Protein AF-I5C454-F1 (afdb_monomer)

InterPro domains:
  IPR005502 ADP-ribosylation/Crystallin J1 [PF03747] (116-207)
  IPR036705 ADP-ribosylation/Crystallin J1 superfamily [G3DSA:1.10.4080.10] (111-234)
  IPR036705 ADP-ribosylation/Crystallin J1 superfamily [SSF101478] (112-206)
  IPR050792 ADP-ribosylglycohydrolase-like [PTHR16222] (110-203)

Mean predicted aligned error: 11.95 Å

Radius of gyration: 31.33 Å; Cα contacts (8 Å, |Δi|>4): 230; chains: 1; bounding box: 74×38×82 Å

pLDDT: mean 87.26, std 12.08, range [45.91, 98.5]

Structure (mmCIF, N/CA/C/O backbone):
data_AF-I5C454-F1
#
_entry.id   AF-I5C454-F1
#
loop_
_atom_site.group_PDB
_atom_site.id
_atom_site.type_symbol
_atom_site.label_atom_id
_atom_site.label_alt_id
_atom_site.label_comp_id
_atom_site.label_asym_id
_atom_site.label_entity_id
_atom_site.label_seq_id
_atom_site.pdbx_PDB_ins_code
_atom_site.Cartn_x
_atom_site.Cartn_y
_atom_site.Cartn_z
_atom_site.occupancy
_atom_site.B_iso_or_equiv
_atom_site.auth_seq_id
_atom_site.auth_comp_id
_atom_site.auth_asym_id
_atom_site.auth_atom_id
_atom_site.pdbx_PDB_model_num
ATOM 1 N N . MET A 1 1 ? -14.680 -6.254 16.132 1.00 94.00 1 MET A N 1
ATOM 2 C CA . MET A 1 1 ? -14.122 -5.407 15.056 1.00 94.00 1 MET A CA 1
ATOM 3 C C . MET A 1 1 ? -13.682 -4.052 15.596 1.00 94.00 1 MET A C 1
ATOM 5 O O . MET A 1 1 ? -14.214 -3.613 16.613 1.00 94.00 1 MET A O 1
ATOM 9 N N . TRP A 1 2 ? -12.715 -3.412 14.935 1.00 95.06 2 TRP A N 1
ATOM 10 C CA . TRP A 1 2 ? -12.370 -2.002 15.146 1.00 95.06 2 TRP A CA 1
ATOM 11 C C . TRP A 1 2 ? -12.856 -1.171 13.966 1.00 95.06 2 TRP A C 1
ATOM 13 O O . TRP A 1 2 ? -12.718 -1.609 12.827 1.00 95.06 2 TRP A O 1
ATOM 23 N N . ILE A 1 3 ? -13.409 0.007 14.245 1.00 94.62 3 ILE A N 1
ATOM 24 C CA . ILE A 1 3 ? -13.884 0.949 13.230 1.00 94.62 3 ILE A CA 1
ATOM 25 C C . ILE A 1 3 ? -13.249 2.303 13.509 1.00 94.62 3 ILE A C 1
ATOM 27 O O . ILE A 1 3 ? -13.452 2.869 14.579 1.00 94.62 3 ILE A O 1
ATOM 31 N N . ALA A 1 4 ? -12.487 2.809 12.543 1.00 93.69 4 ALA A N 1
ATOM 32 C CA . ALA A 1 4 ? -12.054 4.198 12.498 1.00 93.69 4 ALA A CA 1
ATOM 33 C C . ALA A 1 4 ? -12.965 4.942 11.516 1.00 93.69 4 ALA A C 1
ATOM 35 O O . ALA A 1 4 ? -13.094 4.526 10.365 1.00 93.69 4 ALA A O 1
ATOM 36 N N . SER A 1 5 ? -13.611 6.012 11.972 1.00 92.75 5 SER A N 1
ATOM 37 C CA . SER A 1 5 ? -14.590 6.776 11.193 1.00 92.75 5 SER A CA 1
ATOM 38 C C . SER A 1 5 ? -14.430 8.279 11.420 1.00 92.75 5 SER A C 1
ATOM 40 O O . SER A 1 5 ? -13.680 8.708 12.302 1.00 92.75 5 SER A O 1
ATOM 42 N N . LYS A 1 6 ? -15.187 9.079 10.657 1.00 92.44 6 LYS A N 1
ATOM 43 C CA . LYS A 1 6 ? -15.285 10.531 10.863 1.00 92.44 6 LYS A CA 1
ATOM 44 C C . LYS A 1 6 ? -15.984 10.922 12.171 1.00 92.44 6 LYS A C 1
ATOM 46 O O . LYS A 1 6 ? -15.920 12.081 12.551 1.00 92.44 6 LYS A O 1
ATOM 51 N N . ASN A 1 7 ? -16.626 9.969 12.848 1.00 93.31 7 ASN A N 1
ATOM 52 C CA . ASN A 1 7 ? -17.326 10.172 14.115 1.00 93.31 7 ASN A CA 1
ATOM 53 C C . ASN A 1 7 ? -16.538 9.634 15.323 1.00 93.31 7 ASN A C 1
ATOM 55 O O . ASN A 1 7 ? -16.887 9.918 16.461 1.00 93.31 7 ASN A O 1
ATOM 59 N N . GLY A 1 8 ? -15.461 8.871 15.115 1.00 94.19 8 GLY A N 1
ATOM 60 C CA . GLY A 1 8 ? -14.671 8.322 16.219 1.00 94.19 8 GLY A CA 1
ATOM 61 C C . GLY A 1 8 ? -14.006 6.988 15.921 1.00 94.19 8 GLY A C 1
ATOM 62 O O . GLY A 1 8 ? -14.122 6.442 14.815 1.00 94.19 8 GLY A O 1
ATOM 63 N N . PHE A 1 9 ? -13.308 6.468 16.936 1.00 95.94 9 PHE A N 1
ATOM 64 C CA . PHE A 1 9 ? -12.705 5.140 16.922 1.00 95.94 9 PHE A CA 1
ATOM 65 C C . PHE A 1 9 ? -13.418 4.199 17.899 1.00 95.94 9 PHE A C 1
ATOM 67 O O . PHE A 1 9 ? -13.432 4.417 19.113 1.00 95.94 9 PHE A O 1
ATOM 74 N N . PHE A 1 10 ? -13.942 3.094 17.373 1.00 96.50 10 PHE A N 1
ATOM 75 C CA . PHE A 1 10 ? -14.791 2.168 18.115 1.00 96.50 10 PHE A CA 1
ATOM 76 C C . PHE A 1 10 ? -14.227 0.754 18.128 1.00 96.50 10 PHE A C 1
ATOM 78 O O . PHE A 1 10 ? -13.709 0.255 17.129 1.00 96.50 10 PHE A O 1
ATOM 85 N N . SER A 1 11 ? -14.413 0.059 19.249 1.00 97.88 11 SER A N 1
ATOM 86 C CA . SER A 1 11 ? -14.311 -1.394 19.325 1.00 97.88 11 SER A CA 1
ATOM 87 C C . SER A 1 11 ? -15.675 -2.004 19.572 1.00 97.88 11 SER A C 1
ATOM 89 O O . SER A 1 11 ? -16.311 -1.721 20.580 1.00 97.88 11 SER A O 1
ATOM 91 N N . ILE A 1 12 ? -16.090 -2.880 18.667 1.00 97.94 12 ILE A N 1
ATOM 92 C CA . ILE A 1 12 ? -17.396 -3.530 18.692 1.00 97.94 12 ILE A CA 1
ATOM 93 C C . ILE A 1 12 ? -17.179 -5.025 18.867 1.00 97.94 12 ILE A C 1
ATOM 95 O O . ILE A 1 12 ? -16.442 -5.647 18.092 1.00 97.94 12 ILE A O 1
ATOM 99 N N . VAL A 1 13 ? -17.809 -5.601 19.881 1.00 97.50 13 VAL A N 1
ATOM 100 C CA . VAL A 1 13 ? -17.761 -7.038 20.178 1.00 97.50 13 VAL A CA 1
ATOM 101 C C . VAL A 1 13 ? -19.155 -7.533 20.531 1.00 97.50 13 VAL A C 1
ATOM 103 O O . VAL A 1 13 ? -19.959 -6.760 21.040 1.00 97.50 13 VAL A O 1
ATOM 106 N N . GLN A 1 14 ? -19.450 -8.805 20.267 1.00 97.94 14 GLN A N 1
ATOM 107 C CA . GLN A 1 14 ? -20.707 -9.407 20.715 1.00 97.94 14 GLN A CA 1
ATOM 108 C C . GLN A 1 14 ? -20.779 -9.381 22.246 1.00 97.94 14 GLN A C 1
ATOM 110 O O . GLN A 1 14 ? -19.755 -9.547 22.922 1.00 97.94 14 GLN A O 1
ATOM 115 N N . HIS A 1 15 ? -21.974 -9.159 22.788 1.00 96.25 15 HIS A N 1
ATOM 116 C CA . HIS A 1 15 ? -22.200 -9.326 24.214 1.00 96.25 15 HIS A CA 1
ATOM 117 C C . HIS A 1 15 ? -21.968 -10.793 24.620 1.00 96.25 15 HIS A C 1
ATOM 119 O O . HIS A 1 15 ? -22.152 -11.713 23.823 1.00 96.25 15 HIS A O 1
ATOM 125 N N . ARG A 1 16 ? -21.495 -11.026 25.850 1.00 94.31 16 ARG A N 1
ATOM 126 C CA . ARG A 1 16 ? -21.108 -12.378 26.295 1.00 94.31 16 ARG A CA 1
ATOM 127 C C . ARG A 1 16 ? -22.308 -13.300 26.485 1.00 94.31 16 ARG A C 1
ATOM 129 O O . ARG A 1 16 ? -22.190 -14.492 26.239 1.00 94.31 16 ARG A O 1
ATOM 136 N N . GLU A 1 17 ? -23.421 -12.733 26.931 1.00 96.19 17 GLU A N 1
ATOM 137 C CA . GLU A 1 17 ? -24.605 -13.483 27.365 1.00 96.19 17 GLU A CA 1
ATOM 138 C C . GLU A 1 17 ? -25.796 -13.303 26.420 1.00 96.19 17 GLU A C 1
ATOM 140 O O . GLU A 1 17 ? -26.723 -14.101 26.448 1.00 96.19 17 GLU A O 1
ATOM 145 N N . ASP A 1 18 ? -25.760 -12.281 25.561 1.00 96.44 18 ASP A N 1
ATOM 146 C CA . ASP A 1 18 ? -26.846 -11.965 24.633 1.00 96.44 18 ASP A CA 1
ATOM 147 C C . ASP A 1 18 ? -26.281 -11.887 23.205 1.00 96.44 18 ASP A C 1
ATOM 149 O O . ASP A 1 18 ? -25.603 -10.914 22.861 1.00 96.44 18 ASP A O 1
ATOM 153 N N . PRO A 1 19 ? -26.499 -12.907 22.359 1.00 96.00 19 PRO A N 1
ATOM 154 C CA . PRO A 1 19 ? -25.964 -12.910 21.008 1.00 96.00 19 PRO A CA 1
ATOM 155 C C . PRO A 1 19 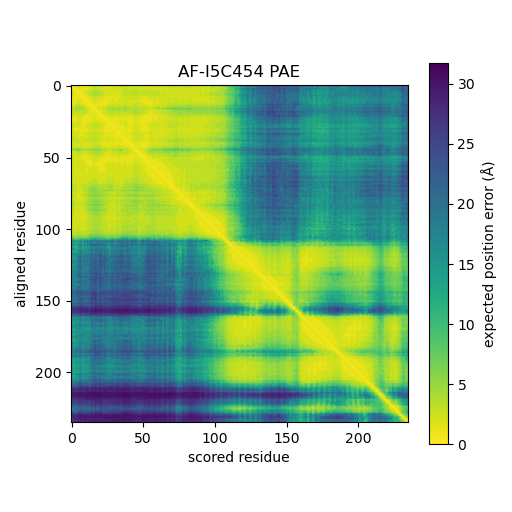? -26.590 -11.834 20.114 1.00 96.00 19 PRO A C 1
ATOM 157 O O . PRO A 1 19 ? -25.964 -11.485 19.116 1.00 96.00 19 PRO A O 1
ATOM 160 N N . GLU A 1 20 ? -27.752 -11.269 20.446 1.00 96.62 20 GLU A N 1
ATOM 161 C CA . GLU A 1 20 ? -28.397 -10.213 19.652 1.00 96.62 20 GLU A CA 1
ATOM 162 C C . GLU A 1 20 ? -27.872 -8.813 19.988 1.00 96.62 20 GLU A C 1
ATOM 164 O O . GLU A 1 20 ? -28.095 -7.849 19.244 1.00 96.62 20 GLU A O 1
ATOM 169 N N . GLN A 1 21 ? -27.095 -8.704 21.067 1.00 97.88 21 GLN A N 1
ATOM 170 C CA . GLN A 1 21 ? -26.461 -7.466 21.487 1.00 97.88 21 GLN A CA 1
ATOM 171 C C . GLN A 1 21 ? -24.974 -7.402 21.157 1.00 97.88 21 GLN A C 1
ATOM 173 O O . GLN A 1 21 ? -24.228 -8.386 21.095 1.00 97.88 21 GLN A O 1
ATOM 178 N N . VAL A 1 22 ? -24.520 -6.167 21.000 1.00 98.12 22 VAL A N 1
ATOM 179 C CA . VAL A 1 22 ? -23.121 -5.795 20.864 1.00 98.12 22 VAL A CA 1
ATOM 180 C C . VAL A 1 22 ? -22.753 -4.768 21.923 1.00 98.12 22 VAL A C 1
ATOM 182 O O . VAL A 1 22 ? -23.542 -3.912 22.319 1.00 98.12 22 VAL A O 1
ATOM 185 N N . LEU A 1 23 ? -21.502 -4.844 22.356 1.00 97.81 23 LEU A N 1
ATOM 186 C CA . LEU A 1 23 ? -20.870 -3.846 23.194 1.00 97.81 23 LEU A CA 1
ATOM 187 C C . LEU A 1 23 ? -19.999 -2.950 22.308 1.00 97.81 23 LEU A C 1
ATOM 189 O O . LEU A 1 23 ? -18.960 -3.389 21.799 1.00 97.81 23 LEU A O 1
ATOM 193 N N . VAL A 1 24 ? -20.422 -1.697 22.137 1.00 98.19 24 VAL A N 1
ATOM 194 C CA . VAL A 1 24 ? -19.670 -0.658 21.422 1.00 98.19 24 VAL A CA 1
ATOM 195 C C . VAL A 1 24 ? -18.836 0.109 22.433 1.00 98.19 24 VAL A C 1
ATOM 197 O O . VAL A 1 24 ? -19.360 0.600 23.426 1.00 98.19 24 VAL A O 1
ATOM 200 N N . ARG A 1 25 ? -17.524 0.184 22.224 1.00 98.38 25 ARG A N 1
ATOM 201 C CA . ARG A 1 25 ? -16.569 0.666 23.225 1.00 98.38 25 ARG A CA 1
ATOM 202 C C . ARG A 1 25 ? -15.636 1.714 22.646 1.00 98.38 25 ARG A C 1
ATOM 204 O O . ARG A 1 25 ? -15.184 1.566 21.512 1.00 98.38 25 ARG A O 1
ATOM 211 N N . ALA A 1 26 ? -15.269 2.701 23.454 1.00 97.81 26 ALA A N 1
ATOM 212 C CA . ALA A 1 26 ? -14.280 3.713 23.105 1.00 97.81 26 ALA A CA 1
ATOM 213 C C . ALA A 1 26 ? -13.368 4.028 24.297 1.00 97.81 26 ALA A C 1
ATOM 215 O O . ALA A 1 26 ? -13.742 3.873 25.461 1.00 97.81 26 ALA A O 1
ATOM 216 N N . ARG A 1 27 ? -12.150 4.485 23.998 1.00 96.00 27 ARG A N 1
ATOM 217 C CA . ARG A 1 27 ? -11.230 5.018 25.019 1.00 96.00 27 ARG A CA 1
ATOM 218 C C . ARG A 1 27 ? -11.538 6.471 25.363 1.00 96.00 27 ARG A C 1
ATOM 220 O O . ARG A 1 27 ? -11.297 6.894 26.487 1.00 96.00 27 ARG A O 1
ATOM 227 N N . VAL A 1 28 ? -12.130 7.205 24.424 1.00 95.06 28 VAL A N 1
ATOM 228 C CA . VAL A 1 28 ? -12.510 8.609 24.580 1.00 95.06 28 VAL A CA 1
ATOM 229 C C . VAL A 1 28 ? -14.034 8.711 24.557 1.00 95.06 28 VAL A C 1
ATOM 231 O O . VAL A 1 28 ? -14.659 8.229 23.616 1.00 95.06 28 VAL A O 1
ATOM 234 N N . LYS A 1 29 ? -14.641 9.335 25.579 1.00 96.31 29 LYS A N 1
ATOM 235 C CA . LYS A 1 29 ? -16.109 9.446 25.709 1.00 96.31 29 LYS A CA 1
ATOM 236 C C . LYS A 1 29 ? -16.750 10.102 24.483 1.00 96.31 29 LYS A C 1
ATOM 238 O O . LYS A 1 29 ? -17.775 9.625 24.006 1.00 96.31 29 LYS A O 1
ATOM 243 N N . LYS A 1 30 ? -16.121 11.172 23.980 1.00 95.62 30 LYS A N 1
ATOM 244 C CA . LYS A 1 30 ? -16.645 11.991 22.878 1.00 95.62 30 LYS A CA 1
ATOM 245 C C . LYS A 1 30 ? -16.911 11.176 21.612 1.00 95.62 30 LYS A C 1
ATOM 247 O O . LYS A 1 30 ? -17.879 11.448 20.929 1.00 95.62 30 LYS A O 1
ATOM 252 N N . ASP A 1 31 ? -16.127 10.129 21.358 1.00 96.44 31 ASP A N 1
ATOM 253 C CA . ASP A 1 31 ? -16.322 9.267 20.190 1.00 96.44 31 ASP A CA 1
ATOM 254 C C . ASP A 1 31 ? -17.679 8.565 20.244 1.00 96.44 31 ASP A C 1
ATOM 256 O O . ASP A 1 31 ? -18.380 8.501 19.245 1.00 96.44 31 ASP A O 1
ATOM 260 N N . LEU A 1 32 ? -18.081 8.057 21.415 1.00 97.25 32 LEU A N 1
ATOM 261 C CA . LEU A 1 32 ? -19.409 7.457 21.573 1.00 97.25 32 LEU A CA 1
ATOM 262 C C . LEU A 1 32 ? -20.509 8.516 21.550 1.00 97.25 32 LEU A C 1
ATOM 264 O O . LEU A 1 32 ? -21.577 8.236 21.021 1.00 97.25 32 LEU A O 1
ATOM 268 N N . ALA A 1 33 ? -20.249 9.714 22.079 1.00 96.75 33 ALA A N 1
ATOM 269 C CA . ALA A 1 33 ? -21.217 10.813 22.086 1.00 96.75 33 ALA A CA 1
ATOM 270 C C . ALA A 1 33 ? -21.551 11.343 20.677 1.00 96.75 33 ALA A C 1
ATOM 272 O O . ALA A 1 33 ? -22.615 11.918 20.482 1.00 96.75 33 ALA A O 1
ATOM 273 N N . GLU A 1 34 ? -20.684 11.109 19.688 1.00 95.25 34 GLU A N 1
ATOM 274 C CA . 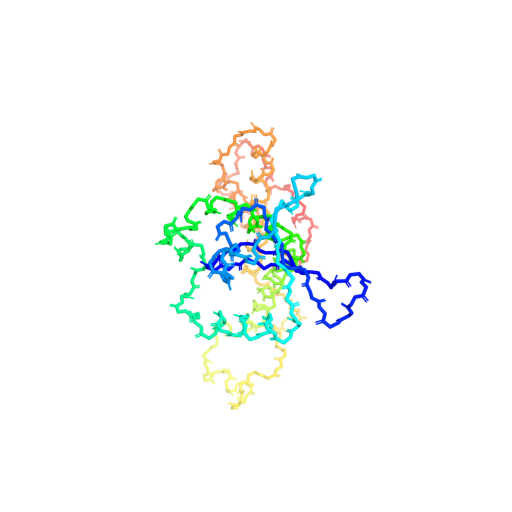GLU A 1 34 ? -20.937 11.443 18.277 1.00 95.25 34 GLU A CA 1
ATOM 275 C C . GLU A 1 34 ? -21.982 10.534 17.611 1.00 95.25 34 GLU A C 1
ATOM 277 O O . GLU A 1 34 ? -22.528 10.890 16.569 1.00 95.25 34 GLU A O 1
ATOM 282 N N . ILE A 1 35 ? -22.247 9.347 18.172 1.00 94.88 35 ILE A N 1
ATOM 283 C CA . ILE A 1 35 ? -23.146 8.346 17.566 1.00 94.88 35 ILE A CA 1
ATOM 284 C C . ILE A 1 35 ? -24.221 7.810 18.518 1.00 94.88 35 ILE A C 1
ATOM 286 O O . ILE A 1 35 ? -25.169 7.175 18.065 1.00 94.88 35 ILE A O 1
ATOM 290 N N . PHE A 1 36 ? -24.104 8.067 19.821 1.00 97.19 36 PHE A N 1
ATOM 291 C CA . PHE A 1 36 ? -25.073 7.665 20.832 1.00 97.19 36 PHE A CA 1
ATOM 292 C C . PHE A 1 36 ? -25.411 8.827 21.772 1.00 97.19 36 PHE A C 1
ATOM 294 O O . PHE A 1 36 ? -24.526 9.603 22.137 1.00 97.19 36 PHE A O 1
ATOM 301 N N . PRO A 1 37 ? -26.664 8.902 22.255 1.00 96.75 37 PRO A N 1
ATOM 302 C CA . PRO A 1 37 ? -27.043 9.811 23.330 1.00 96.75 37 PRO A CA 1
ATOM 303 C C . PRO A 1 37 ? -26.165 9.637 24.578 1.00 96.75 37 PRO A C 1
ATOM 305 O O . PRO A 1 37 ? -25.924 8.513 25.026 1.00 96.75 37 PRO A O 1
ATOM 308 N N . GLU A 1 38 ? -25.727 10.744 25.185 1.00 96.38 38 GLU A N 1
ATOM 309 C CA . GLU A 1 38 ? -24.792 10.710 26.319 1.00 96.38 38 GLU A CA 1
ATOM 310 C C . GLU A 1 38 ? -25.298 9.912 27.527 1.00 96.38 38 GLU A C 1
ATOM 312 O O . GLU A 1 38 ? -24.505 9.273 28.218 1.00 96.38 38 GLU A O 1
ATOM 317 N N . ASN A 1 39 ? -26.610 9.904 27.767 1.00 97.44 39 ASN A N 1
ATOM 318 C CA . ASN A 1 39 ? -27.235 9.163 28.865 1.00 97.44 39 ASN A CA 1
ATOM 319 C C . ASN A 1 39 ? -27.136 7.634 28.713 1.00 97.44 39 ASN A C 1
ATOM 321 O O . ASN A 1 39 ? -27.355 6.916 29.686 1.00 97.44 39 ASN A O 1
ATOM 325 N N . ARG A 1 40 ? -26.798 7.126 27.521 1.00 97.94 40 ARG A N 1
ATOM 326 C CA . ARG A 1 40 ? -26.544 5.698 27.276 1.00 97.94 40 ARG A CA 1
ATOM 327 C C . ARG A 1 40 ? -25.080 5.305 27.461 1.00 97.94 40 ARG A C 1
ATOM 329 O O . ARG A 1 40 ? -24.769 4.115 27.436 1.00 97.94 40 ARG A O 1
ATOM 336 N N . ILE A 1 41 ? -24.178 6.274 27.618 1.00 98.44 41 ILE A N 1
ATOM 337 C CA . ILE A 1 41 ? -22.740 6.017 27.697 1.00 98.44 41 ILE A CA 1
ATOM 338 C C . ILE A 1 41 ? -22.362 5.652 29.129 1.00 98.44 41 ILE A C 1
ATOM 340 O O . ILE A 1 41 ? -22.422 6.466 30.047 1.00 98.44 41 ILE A O 1
ATOM 344 N N . LEU A 1 42 ? -21.897 4.420 29.301 1.00 98.19 42 LEU A N 1
ATOM 345 C CA . LEU A 1 42 ? -21.457 3.883 30.579 1.00 98.19 42 LEU A CA 1
ATOM 346 C C . LEU A 1 42 ? -19.942 4.030 30.731 1.00 98.19 42 LEU A C 1
ATOM 348 O O . LEU A 1 42 ? -19.182 3.801 29.785 1.00 98.19 42 LEU A O 1
ATOM 352 N N . HIS A 1 43 ? -19.503 4.359 31.946 1.00 98.12 43 HIS A N 1
ATOM 353 C CA . HIS A 1 43 ? -18.093 4.426 32.322 1.00 98.12 43 HIS A CA 1
ATOM 354 C C . HIS A 1 43 ? -17.703 3.189 33.135 1.00 98.12 43 HIS A C 1
ATOM 356 O O . HIS A 1 43 ? -18.357 2.842 34.115 1.00 98.12 43 HIS A O 1
ATOM 362 N N . THR A 1 44 ? -16.614 2.527 32.767 1.00 96.50 44 THR A N 1
ATOM 363 C CA . THR A 1 44 ? -15.996 1.479 33.586 1.00 96.50 44 THR A CA 1
ATOM 364 C C . THR A 1 44 ? -14.481 1.703 33.593 1.00 96.50 44 THR A C 1
ATOM 366 O O . THR A 1 44 ? -13.779 1.210 32.703 1.00 96.50 44 THR A O 1
ATOM 369 N N . PRO A 1 45 ? -13.970 2.462 34.579 1.00 94.25 45 PRO A N 1
ATOM 370 C CA . PRO A 1 45 ? -12.585 2.934 34.610 1.00 94.25 45 PRO A CA 1
ATOM 371 C C . PRO A 1 45 ? -11.532 1.824 34.552 1.00 94.25 45 PRO A C 1
ATOM 373 O O . PRO A 1 45 ? -10.465 2.025 33.990 1.00 94.25 45 PRO A O 1
ATOM 376 N N . SER A 1 46 ? -11.826 0.643 35.095 1.00 95.19 46 SER A N 1
ATOM 377 C CA . SER A 1 46 ? -10.878 -0.474 35.183 1.00 95.19 46 SER A CA 1
ATOM 378 C C . SER A 1 46 ? -10.652 -1.237 33.871 1.00 95.19 46 SER A C 1
ATOM 380 O O . SER A 1 46 ? -9.814 -2.133 33.825 1.00 95.19 46 SER A O 1
ATOM 382 N N . ALA A 1 47 ? -11.391 -0.928 32.803 1.00 94.62 47 ALA A N 1
ATOM 383 C CA . ALA A 1 47 ? -11.267 -1.617 31.521 1.00 94.62 47 ALA A CA 1
ATOM 384 C C . ALA A 1 47 ? -10.416 -0.829 30.513 1.00 94.62 47 ALA A C 1
ATOM 386 O O . ALA A 1 47 ? -10.485 0.394 30.483 1.00 94.62 47 ALA A O 1
ATOM 387 N N . ASP A 1 48 ? -9.749 -1.534 29.591 1.00 94.06 48 ASP A N 1
ATOM 388 C CA . ASP A 1 48 ? -8.971 -0.943 28.479 1.00 94.06 48 ASP A CA 1
ATOM 389 C C . ASP A 1 48 ? -9.775 0.065 27.630 1.00 94.06 48 ASP A C 1
ATOM 391 O O . ASP A 1 48 ? -9.252 1.071 27.161 1.00 94.06 48 ASP A O 1
ATOM 395 N N . TYR A 1 49 ? -11.079 -0.169 27.462 1.00 96.69 49 TYR A N 1
ATOM 396 C CA . TYR A 1 49 ? -11.992 0.804 26.863 1.00 96.69 49 TYR A CA 1
ATOM 397 C C . TYR A 1 49 ? -12.893 1.379 27.944 1.00 96.69 49 TYR A C 1
ATOM 399 O O . TYR A 1 49 ? -13.921 0.782 28.259 1.00 96.69 49 TYR A O 1
ATOM 407 N N . HIS A 1 50 ? -12.531 2.522 28.517 1.00 97.69 50 HIS A N 1
ATOM 408 C CA . HIS A 1 50 ? -13.250 3.092 29.658 1.00 97.69 50 HIS A CA 1
ATOM 409 C C . HIS A 1 50 ? -14.737 3.359 29.379 1.00 97.69 50 HIS A C 1
ATOM 411 O O . HIS A 1 50 ? -15.554 3.212 30.283 1.00 97.69 50 HIS A O 1
ATOM 417 N N . TRP A 1 51 ? -15.119 3.664 28.138 1.00 98.50 51 TRP A N 1
ATOM 418 C CA . TRP A 1 51 ? -16.487 4.039 27.776 1.00 98.50 51 TRP A CA 1
ATOM 419 C C . TRP A 1 51 ? -17.158 2.982 26.908 1.00 98.50 51 TRP A C 1
ATOM 421 O O . TRP A 1 51 ? -16.503 2.352 26.071 1.00 98.50 51 TRP A O 1
ATOM 431 N N . ARG A 1 52 ? -18.465 2.776 27.099 1.00 98.38 52 ARG A N 1
ATOM 432 C CA . ARG A 1 52 ? -19.231 1.781 26.337 1.00 98.38 52 ARG A CA 1
ATOM 433 C C . ARG A 1 52 ? -20.722 2.076 26.239 1.00 98.38 52 ARG A C 1
ATOM 435 O O . ARG A 1 52 ? -21.276 2.752 27.098 1.00 98.38 52 ARG A O 1
ATOM 442 N N . VAL A 1 53 ? -21.353 1.488 25.231 1.00 98.38 53 VAL A N 1
ATOM 443 C CA . VAL A 1 53 ? -22.801 1.457 25.011 1.00 98.38 53 VAL A CA 1
ATOM 444 C C . VAL A 1 53 ? -23.199 0.027 24.644 1.00 98.38 53 VAL A C 1
ATOM 446 O O . VAL A 1 53 ? -22.513 -0.624 23.851 1.00 98.38 53 VAL A O 1
ATOM 449 N N . TYR A 1 54 ? -24.294 -0.458 25.228 1.00 97.88 54 TYR A N 1
ATOM 450 C CA . TYR A 1 54 ? -24.977 -1.667 24.769 1.00 97.88 54 TYR A CA 1
ATOM 451 C C . TYR A 1 54 ? -25.971 -1.275 23.671 1.00 97.88 54 TYR A C 1
ATOM 453 O O . TYR A 1 54 ? -26.748 -0.327 23.838 1.00 97.88 54 TYR A O 1
ATOM 461 N N . ALA A 1 55 ? -25.913 -1.980 22.548 1.00 97.88 55 ALA A N 1
ATOM 462 C CA . ALA A 1 55 ? -26.772 -1.761 21.391 1.00 97.88 55 ALA A CA 1
ATOM 463 C C . ALA A 1 55 ? -27.178 -3.109 20.791 1.00 97.88 55 ALA A C 1
ATOM 465 O O . ALA A 1 55 ? -26.442 -4.093 20.916 1.00 97.88 55 ALA A O 1
ATOM 466 N N . SER A 1 56 ? -28.327 -3.165 20.120 1.00 98.25 56 SER A N 1
ATOM 467 C CA . SER A 1 56 ? -28.671 -4.339 19.315 1.00 98.25 56 SER A CA 1
ATOM 468 C C . SER A 1 56 ? -27.815 -4.380 18.044 1.00 98.25 56 SER A C 1
ATOM 470 O O . SER A 1 56 ? -27.319 -3.352 17.568 1.00 98.25 56 SER A O 1
ATOM 472 N N . LYS A 1 57 ? -27.643 -5.568 17.454 1.00 97.69 57 LYS A N 1
ATOM 473 C CA . LYS A 1 57 ? -26.987 -5.708 16.142 1.00 97.69 57 LYS A CA 1
ATOM 474 C C . LYS A 1 57 ? -27.693 -4.891 15.053 1.00 97.69 57 LYS A C 1
ATOM 476 O O . LYS A 1 57 ? -27.010 -4.328 14.200 1.00 97.69 57 LYS A O 1
ATOM 481 N N . GLN A 1 58 ? -29.025 -4.800 15.106 1.00 97.62 58 GLN A N 1
ATOM 482 C CA . GLN A 1 58 ? -29.820 -4.004 14.168 1.00 97.62 58 GLN A CA 1
ATOM 483 C C . GLN A 1 58 ? -29.522 -2.506 14.305 1.00 97.62 58 GLN A C 1
ATOM 485 O O . GLN A 1 58 ? -29.165 -1.874 13.315 1.00 97.62 58 GLN A O 1
ATOM 490 N N . GLU A 1 59 ? -29.593 -1.965 15.525 1.00 97.38 59 GLU A N 1
ATOM 491 C CA . GLU A 1 59 ? -29.314 -0.549 15.797 1.00 97.38 59 GLU A CA 1
ATOM 492 C C . GLU A 1 59 ? -27.911 -0.165 15.309 1.00 97.38 59 GLU A C 1
ATOM 494 O O . GLU A 1 59 ? -27.728 0.826 14.601 1.00 97.38 59 GLU A O 1
ATOM 499 N N . LEU A 1 60 ? -26.903 -0.978 15.648 1.00 96.69 60 LEU A N 1
ATOM 500 C CA . LEU A 1 60 ? -25.543 -0.726 15.188 1.00 96.69 60 LEU A CA 1
ATOM 501 C C . LEU A 1 60 ? -25.435 -0.818 13.657 1.00 96.69 60 LEU A C 1
ATOM 503 O O . LEU A 1 60 ? -24.710 -0.028 13.053 1.00 96.69 60 LEU A O 1
ATOM 507 N N . GLY A 1 61 ? -26.127 -1.771 13.030 1.00 96.06 61 GLY A N 1
ATOM 508 C CA . GLY A 1 61 ? -26.162 -1.915 11.577 1.00 96.06 61 GLY A CA 1
ATOM 509 C C . GLY A 1 61 ? -26.683 -0.656 10.882 1.00 96.06 61 GLY A C 1
ATOM 510 O O . GLY A 1 61 ? -26.040 -0.163 9.955 1.00 96.06 61 GLY A O 1
ATOM 511 N N . GLU A 1 62 ? -27.789 -0.098 11.372 1.00 97.25 62 GLU A N 1
ATOM 512 C CA . GLU A 1 62 ? -28.383 1.145 10.863 1.00 97.25 62 GLU A CA 1
ATOM 513 C C . GLU A 1 62 ? -27.429 2.341 11.030 1.00 97.25 62 GLU A C 1
ATOM 515 O O . GLU A 1 62 ? -27.218 3.103 10.083 1.00 97.25 62 GLU A O 1
ATOM 520 N N . LEU A 1 63 ? -26.763 2.461 12.187 1.00 95.44 63 LEU A N 1
ATOM 521 C CA . LEU A 1 63 ? -25.765 3.511 12.433 1.00 95.44 63 LEU A CA 1
ATOM 522 C C . LEU A 1 63 ? -24.563 3.418 11.483 1.00 95.44 63 LEU A C 1
ATOM 524 O O . LEU A 1 63 ? -24.106 4.434 10.953 1.00 95.44 63 LEU A O 1
ATOM 528 N N . LEU A 1 64 ? -24.034 2.212 11.257 1.00 94.06 64 LEU A N 1
ATOM 529 C CA . LEU A 1 64 ? -22.904 2.010 10.346 1.00 94.06 64 LEU A CA 1
ATOM 530 C C . LEU A 1 64 ? -23.297 2.271 8.892 1.00 94.06 64 LEU A C 1
ATOM 532 O O . LEU A 1 64 ? -22.530 2.897 8.159 1.00 94.06 64 LEU A O 1
ATOM 536 N N . LEU A 1 65 ? -24.496 1.852 8.484 1.00 95.88 65 LEU A N 1
ATOM 537 C CA . LEU A 1 65 ? -25.018 2.139 7.153 1.00 95.88 65 LEU A CA 1
ATOM 538 C C . LEU A 1 65 ? -25.173 3.650 6.930 1.00 95.88 65 LEU A C 1
ATOM 540 O O . LEU A 1 65 ? -24.755 4.156 5.889 1.00 95.88 65 LEU A O 1
ATOM 544 N N . GLY A 1 66 ? -25.687 4.382 7.923 1.00 94.50 66 GLY A N 1
ATOM 545 C CA . GLY A 1 66 ? -25.778 5.843 7.880 1.00 94.50 66 GLY A CA 1
ATOM 546 C C . GLY A 1 66 ? -24.415 6.525 7.716 1.00 94.50 66 GLY A C 1
ATOM 547 O O . GLY A 1 66 ? -24.281 7.461 6.928 1.00 94.50 66 GLY A O 1
ATOM 548 N N . GLN A 1 67 ? -23.371 6.023 8.386 1.00 92.88 67 GLN A N 1
ATOM 549 C CA . GLN A 1 67 ? -22.007 6.542 8.216 1.00 92.88 67 GLN A CA 1
ATOM 550 C C . GLN A 1 67 ? -21.464 6.318 6.801 1.00 92.88 67 GLN A C 1
ATOM 552 O O . GLN A 1 67 ? -20.827 7.219 6.254 1.00 92.88 67 GLN A O 1
ATOM 557 N N . VAL A 1 68 ? -21.719 5.145 6.209 1.00 93.19 68 VAL A N 1
ATOM 558 C CA . VAL A 1 68 ? -21.312 4.826 4.830 1.00 93.19 68 VAL A CA 1
ATOM 559 C C . VAL A 1 68 ? -22.054 5.708 3.826 1.00 93.19 68 VAL A C 1
ATOM 561 O O . VAL A 1 68 ? -21.425 6.270 2.933 1.00 93.19 68 VAL A O 1
ATOM 564 N N . ALA A 1 69 ? -23.367 5.884 3.996 1.00 94.31 69 ALA A N 1
ATOM 565 C CA . ALA A 1 69 ? -24.177 6.750 3.139 1.00 94.31 69 ALA A CA 1
ATOM 566 C C . ALA A 1 69 ? -23.730 8.224 3.190 1.00 94.31 69 ALA A C 1
ATOM 568 O O . ALA A 1 69 ? -23.873 8.949 2.211 1.00 94.31 69 ALA A O 1
ATOM 569 N N . ALA A 1 70 ? -23.154 8.660 4.314 1.00 92.25 70 ALA A N 1
ATOM 570 C CA . ALA A 1 70 ? -22.653 10.017 4.514 1.00 92.25 70 ALA A CA 1
ATOM 571 C C . ALA A 1 70 ? -21.176 10.214 4.107 1.00 92.25 70 ALA A C 1
ATOM 573 O O . ALA A 1 70 ? -20.573 11.222 4.496 1.00 92.25 70 ALA A O 1
ATOM 574 N N . LEU A 1 71 ? -20.549 9.261 3.408 1.00 93.44 71 LEU A N 1
ATOM 575 C CA . LEU A 1 71 ? -19.184 9.420 2.900 1.00 93.44 71 LEU A CA 1
ATOM 576 C C . LEU A 1 71 ? -19.161 10.384 1.708 1.00 93.44 71 LEU A C 1
ATOM 578 O O . LEU A 1 71 ? -19.646 10.072 0.627 1.00 93.44 71 LEU A O 1
ATOM 582 N N . ASP A 1 72 ? -18.542 11.543 1.912 1.00 93.75 72 ASP A N 1
ATOM 583 C CA . ASP A 1 72 ? -18.469 12.658 0.962 1.00 93.75 72 ASP A CA 1
ATOM 584 C C . ASP A 1 72 ? -17.020 13.109 0.687 1.00 93.75 72 ASP A C 1
ATOM 586 O O . ASP A 1 72 ? -16.780 14.218 0.215 1.00 93.75 72 ASP A O 1
ATOM 590 N N . TYR A 1 73 ? -16.031 12.263 1.000 1.00 93.81 73 TYR A N 1
ATOM 591 C CA . TYR A 1 73 ? -14.609 12.605 0.926 1.00 93.81 73 TYR A CA 1
ATOM 592 C C . TYR A 1 73 ? -13.766 11.502 0.261 1.00 93.81 73 TYR A C 1
ATOM 594 O O . TYR A 1 73 ? -13.990 10.316 0.509 1.00 93.81 73 TYR A O 1
ATOM 602 N N . PRO A 1 74 ? -12.727 11.863 -0.518 1.00 91.81 74 PRO A N 1
ATOM 603 C CA . PRO A 1 74 ? -11.815 10.895 -1.132 1.00 91.81 74 PRO A CA 1
ATOM 604 C C . PRO A 1 74 ? -10.638 10.509 -0.220 1.00 91.81 74 PRO A C 1
ATOM 606 O O . PRO A 1 74 ? -9.913 9.558 -0.504 1.00 91.81 74 PRO A O 1
ATOM 609 N N . ASN A 1 75 ? -10.400 11.261 0.863 1.00 92.06 75 ASN A N 1
ATOM 610 C CA . ASN A 1 75 ? -9.247 11.075 1.741 1.00 92.06 75 ASN A CA 1
ATOM 611 C C . ASN A 1 75 ? -9.633 11.174 3.221 1.00 92.06 75 ASN A C 1
ATOM 613 O O . ASN A 1 75 ? -9.930 12.253 3.729 1.00 92.06 75 ASN A O 1
ATOM 617 N N . PHE A 1 76 ? -9.571 10.042 3.924 1.00 92.44 76 PHE A N 1
ATOM 618 C CA . PHE A 1 76 ? -9.917 9.962 5.344 1.00 92.44 76 PHE A CA 1
ATOM 619 C C . PHE A 1 76 ? -9.058 10.873 6.228 1.00 92.44 76 PHE A C 1
ATOM 621 O O . PHE A 1 76 ? -9.588 11.598 7.061 1.00 92.44 76 PHE A O 1
ATOM 628 N N . LYS A 1 77 ? -7.732 10.874 6.041 1.00 88.62 77 LYS A N 1
ATOM 629 C CA . LYS A 1 77 ? -6.812 11.655 6.886 1.00 88.62 77 LYS A CA 1
ATOM 630 C C . LYS A 1 77 ? -7.053 13.158 6.743 1.00 88.62 77 LYS A C 1
ATOM 632 O O . LYS A 1 77 ? -7.084 13.857 7.750 1.00 88.62 77 LYS A O 1
ATOM 637 N N . GLY A 1 78 ? -7.248 13.620 5.507 1.00 90.50 78 GLY A N 1
ATOM 638 C CA . GLY A 1 78 ? -7.609 15.003 5.205 1.00 90.50 78 GLY A CA 1
ATOM 639 C C . GLY A 1 78 ? -8.923 15.380 5.877 1.00 90.50 78 GLY A C 1
ATOM 640 O O . GLY A 1 78 ? -8.962 16.346 6.629 1.00 90.50 78 GLY A O 1
ATOM 641 N N . LYS A 1 79 ? -9.958 14.542 5.726 1.00 94.12 79 LYS A N 1
ATOM 642 C CA . LYS A 1 79 ? -11.261 14.808 6.339 1.00 94.12 79 LYS A CA 1
ATOM 643 C C . LYS A 1 79 ? -11.207 14.881 7.867 1.00 94.12 79 LYS A C 1
ATOM 645 O O . LYS A 1 79 ? -11.838 15.751 8.451 1.00 94.12 79 LYS A O 1
ATOM 650 N N . ILE A 1 80 ? -10.457 13.996 8.529 1.00 93.94 80 ILE A N 1
ATOM 651 C CA . ILE A 1 80 ? -10.327 14.021 9.996 1.00 93.94 80 ILE A CA 1
ATOM 652 C C . ILE A 1 80 ? -9.673 15.315 10.488 1.00 93.94 80 ILE A C 1
ATOM 654 O O . ILE A 1 80 ? -10.091 15.843 11.515 1.00 93.94 80 ILE A O 1
ATOM 658 N N . ALA A 1 81 ? -8.680 15.839 9.766 1.00 91.19 81 ALA A N 1
ATOM 659 C CA . ALA A 1 81 ? -8.021 17.089 10.139 1.00 91.19 81 ALA A CA 1
ATOM 660 C C . ALA A 1 81 ? -8.976 18.300 10.113 1.00 91.19 81 ALA A C 1
ATOM 662 O O . ALA A 1 81 ? -8.751 19.264 10.838 1.00 91.19 81 ALA A O 1
ATOM 663 N N . GLU A 1 82 ? -10.048 18.235 9.320 1.00 93.38 82 GLU A N 1
ATOM 664 C CA . GLU A 1 82 ? -11.070 19.283 9.206 1.00 93.38 82 GLU A CA 1
ATOM 665 C C . GLU A 1 82 ? -12.164 19.196 10.280 1.00 93.38 82 GLU A C 1
ATOM 667 O O . GLU A 1 82 ? -12.921 20.148 10.446 1.00 93.38 82 GLU A O 1
ATOM 672 N N . ILE A 1 83 ? -12.289 18.071 10.996 1.00 92.12 83 ILE A N 1
ATOM 673 C CA . ILE A 1 83 ? -13.370 17.839 11.966 1.00 92.12 83 ILE A CA 1
ATOM 674 C C . ILE A 1 83 ? -12.857 18.171 13.371 1.00 92.12 83 ILE A C 1
ATOM 676 O O . ILE A 1 83 ? -12.083 17.387 13.928 1.00 92.12 83 ILE A O 1
ATOM 680 N N . PRO A 1 84 ? -13.305 19.271 14.008 1.00 92.25 84 PRO A N 1
ATOM 681 C CA . PRO A 1 84 ? -12.748 19.709 15.289 1.00 92.25 84 PRO A CA 1
ATOM 682 C C . PRO A 1 84 ? -12.839 18.656 16.401 1.00 92.25 84 PRO A C 1
ATOM 684 O O . PRO A 1 84 ? -11.907 18.512 17.190 1.00 92.25 84 PRO A O 1
ATOM 687 N N . SER A 1 85 ? -13.918 17.863 16.444 1.00 90.69 85 SER A N 1
ATOM 688 C CA . SER A 1 85 ? -14.084 16.805 17.451 1.00 90.69 85 SER A CA 1
ATOM 689 C C . SER A 1 85 ? -13.157 15.600 17.244 1.00 90.69 85 SER A C 1
ATOM 691 O O . SER A 1 85 ? -12.995 14.791 18.160 1.00 90.69 85 SER A O 1
ATOM 693 N N . GLN A 1 86 ? -12.505 15.490 16.082 1.00 93.50 86 GLN A N 1
ATOM 694 C CA . GLN A 1 86 ? -11.644 14.363 15.708 1.00 93.50 86 GLN A CA 1
ATOM 695 C C . GLN A 1 86 ? -10.204 14.756 15.362 1.00 93.50 86 GLN A C 1
ATOM 697 O O . GLN A 1 86 ? -9.353 13.869 15.265 1.00 93.50 86 GLN A O 1
ATOM 702 N N . ALA A 1 87 ? -9.911 16.047 15.185 1.00 90.94 87 ALA A N 1
ATOM 703 C CA . ALA A 1 87 ? -8.606 16.539 14.748 1.00 90.94 87 ALA A CA 1
ATOM 704 C C . ALA A 1 87 ? -7.453 16.081 15.664 1.00 90.94 87 ALA A C 1
ATOM 706 O O . ALA A 1 87 ? -6.357 15.785 15.183 1.00 90.94 87 ALA A O 1
ATOM 707 N N . ASP A 1 88 ? -7.722 15.912 16.963 1.00 91.75 88 ASP A N 1
ATOM 708 C CA . ASP A 1 88 ? -6.777 15.390 17.959 1.00 91.75 88 ASP A CA 1
ATOM 709 C C . ASP A 1 88 ? -6.313 13.946 17.692 1.00 91.75 88 ASP A C 1
ATOM 711 O O . ASP A 1 88 ? -5.292 13.514 18.223 1.00 91.75 88 ASP A O 1
ATOM 715 N N . LYS A 1 89 ? -7.021 13.192 16.842 1.00 92.50 89 LYS A N 1
ATOM 716 C CA . LYS A 1 89 ? -6.663 11.816 16.461 1.00 92.50 89 LYS A CA 1
ATOM 717 C C . LYS A 1 89 ? -5.855 11.718 15.172 1.00 92.50 89 LYS A C 1
ATOM 719 O O . LYS A 1 89 ? -5.455 10.610 14.806 1.00 92.50 89 LYS A O 1
ATOM 724 N N . SER A 1 90 ? -5.605 12.829 14.476 1.00 92.19 90 SER A N 1
ATOM 725 C CA . SER A 1 90 ? -4.940 12.822 13.165 1.00 92.19 90 SER A CA 1
ATOM 726 C C . SER A 1 90 ? -3.583 12.104 13.204 1.00 92.19 90 SER A C 1
ATOM 728 O O . SER A 1 90 ? -3.318 11.214 12.389 1.00 92.19 90 SER A O 1
ATOM 730 N N . GLU A 1 91 ? -2.762 12.390 14.221 1.00 92.62 91 GLU A N 1
ATOM 731 C CA . GLU A 1 91 ? -1.475 11.715 14.419 1.00 92.62 91 GLU A CA 1
ATOM 732 C C . GLU A 1 91 ? -1.651 10.211 14.679 1.00 92.62 91 GLU A C 1
ATOM 734 O O . GLU A 1 91 ? -1.003 9.380 14.037 1.00 92.62 91 GLU A O 1
ATOM 739 N N . ALA A 1 92 ? -2.569 9.837 15.576 1.00 93.62 92 ALA A N 1
ATOM 740 C CA . ALA A 1 92 ? -2.833 8.440 15.910 1.00 93.62 92 ALA A CA 1
ATOM 741 C C . ALA A 1 92 ? -3.279 7.632 14.678 1.00 93.62 92 ALA A C 1
ATOM 743 O O . ALA A 1 92 ? -2.746 6.549 14.417 1.00 93.62 92 ALA A O 1
ATOM 744 N N . TYR A 1 93 ? -4.191 8.173 13.866 1.00 94.06 93 TYR A N 1
ATOM 745 C CA . TYR A 1 93 ? -4.614 7.545 12.612 1.00 94.06 93 TYR A CA 1
ATOM 746 C C . TYR A 1 93 ? -3.490 7.473 11.579 1.00 94.06 93 TYR A C 1
ATOM 748 O O . TYR A 1 93 ? -3.385 6.476 10.858 1.00 94.06 93 TYR A O 1
ATOM 756 N N . HIS A 1 94 ? -2.606 8.472 11.522 1.00 92.25 94 HIS A N 1
ATOM 757 C CA . HIS A 1 94 ? -1.429 8.396 10.666 1.00 92.25 94 HIS A CA 1
ATOM 758 C C . HIS A 1 94 ? -0.507 7.245 11.083 1.00 92.25 94 HIS A C 1
ATOM 760 O O . HIS A 1 94 ? -0.065 6.489 10.219 1.00 92.25 94 HIS A O 1
ATOM 766 N N . ARG A 1 95 ? -0.275 7.051 12.388 1.00 95.25 95 ARG A N 1
ATOM 767 C CA . ARG A 1 95 ? 0.537 5.933 12.898 1.00 95.25 95 ARG A CA 1
ATOM 768 C C . ARG A 1 95 ? -0.080 4.573 12.567 1.00 95.25 95 ARG A C 1
ATOM 770 O O . ARG A 1 95 ? 0.645 3.699 12.095 1.00 95.25 95 ARG A O 1
ATOM 777 N N . ILE A 1 96 ? -1.396 4.406 12.738 1.00 94.00 96 ILE A N 1
ATOM 778 C CA . ILE A 1 96 ? -2.105 3.175 12.336 1.00 94.00 96 ILE A CA 1
ATOM 779 C C . ILE A 1 96 ? -1.899 2.910 10.842 1.00 94.00 96 ILE A C 1
ATOM 781 O O . ILE A 1 96 ? -1.503 1.810 10.460 1.00 94.00 96 ILE A O 1
ATOM 785 N N . TRP A 1 97 ? -2.109 3.925 9.998 1.00 93.88 97 TRP A N 1
ATOM 786 C CA . TRP A 1 97 ? -1.881 3.794 8.561 1.00 93.88 97 TRP A CA 1
ATOM 787 C C . TRP A 1 97 ? -0.439 3.391 8.247 1.00 93.88 97 TRP A C 1
ATOM 789 O O . TRP A 1 97 ? -0.237 2.501 7.431 1.00 93.88 97 TRP A O 1
ATOM 799 N N . THR A 1 98 ? 0.557 3.993 8.901 1.00 94.25 98 THR A N 1
ATOM 800 C CA . THR A 1 98 ? 1.972 3.672 8.668 1.00 94.25 98 THR A CA 1
ATOM 801 C C . THR A 1 98 ? 2.284 2.218 9.008 1.00 94.25 98 THR A C 1
ATOM 803 O O . THR A 1 98 ? 2.959 1.550 8.226 1.00 94.25 98 THR A O 1
ATOM 806 N N . VAL A 1 99 ? 1.759 1.704 10.125 1.00 95.69 99 VAL A N 1
ATOM 807 C CA . VAL A 1 99 ? 1.921 0.294 10.518 1.00 95.69 99 VAL A CA 1
ATOM 808 C C . VAL A 1 99 ? 1.287 -0.637 9.483 1.00 95.69 99 VAL A C 1
ATOM 810 O O . VAL A 1 99 ? 1.945 -1.555 8.996 1.00 95.69 99 VAL A O 1
ATOM 813 N N . MET A 1 100 ? 0.038 -0.372 9.091 1.00 93.88 100 MET A N 1
ATOM 814 C CA . MET A 1 100 ? -0.678 -1.207 8.119 1.00 93.88 100 MET A CA 1
ATOM 815 C C . MET A 1 100 ? -0.061 -1.128 6.719 1.00 93.88 100 MET A C 1
ATOM 817 O O . MET A 1 100 ? 0.040 -2.139 6.027 1.00 93.88 100 MET A O 1
ATOM 821 N N . HIS A 1 101 ? 0.407 0.051 6.311 1.00 90.94 101 HIS A N 1
ATOM 822 C CA . HIS A 1 101 ? 1.131 0.247 5.061 1.00 90.94 101 HIS A CA 1
ATOM 823 C C . HIS A 1 101 ? 2.453 -0.526 5.067 1.00 90.94 101 HIS A C 1
ATOM 825 O O . HIS A 1 101 ? 2.752 -1.221 4.101 1.00 90.94 101 HIS A O 1
ATOM 831 N N . ALA A 1 102 ? 3.230 -0.464 6.153 1.00 89.06 102 ALA A N 1
ATOM 832 C CA . ALA A 1 102 ? 4.467 -1.230 6.283 1.00 89.06 102 ALA A CA 1
ATOM 833 C C . ALA A 1 102 ? 4.212 -2.744 6.220 1.00 89.06 102 ALA A C 1
ATOM 835 O O . ALA A 1 102 ? 4.910 -3.441 5.486 1.00 89.06 102 ALA A O 1
ATOM 836 N N . TYR A 1 103 ? 3.180 -3.236 6.912 1.00 90.19 103 TYR A N 1
ATOM 837 C CA . TYR A 1 103 ? 2.751 -4.635 6.836 1.00 90.19 103 TYR A CA 1
ATOM 838 C C . TYR A 1 103 ? 2.377 -5.042 5.402 1.0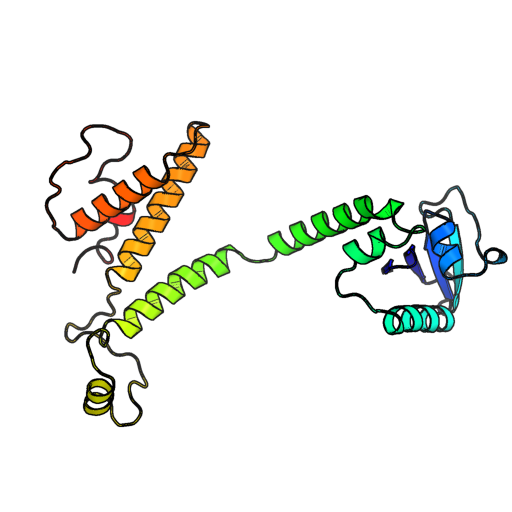0 90.19 103 TYR A C 1
ATOM 840 O O . TYR A 1 103 ? 2.928 -5.997 4.857 1.00 90.19 103 TYR A O 1
ATOM 848 N N . GLY A 1 104 ? 1.519 -4.264 4.732 1.00 87.31 104 GLY A N 1
ATOM 849 C CA . GLY A 1 104 ? 1.145 -4.520 3.339 1.00 87.31 104 GLY A CA 1
ATOM 850 C C . GLY A 1 104 ? 2.347 -4.490 2.391 1.00 87.31 104 GLY A C 1
ATOM 851 O O . GLY A 1 104 ? 2.443 -5.302 1.477 1.00 87.31 104 GLY A O 1
ATOM 852 N N . ARG A 1 105 ? 3.320 -3.609 2.643 1.00 83.56 105 ARG A N 1
ATOM 853 C CA . ARG A 1 105 ? 4.570 -3.518 1.875 1.00 83.56 105 ARG A CA 1
ATOM 854 C C . ARG A 1 105 ? 5.503 -4.709 2.063 1.00 83.56 105 ARG A C 1
ATOM 8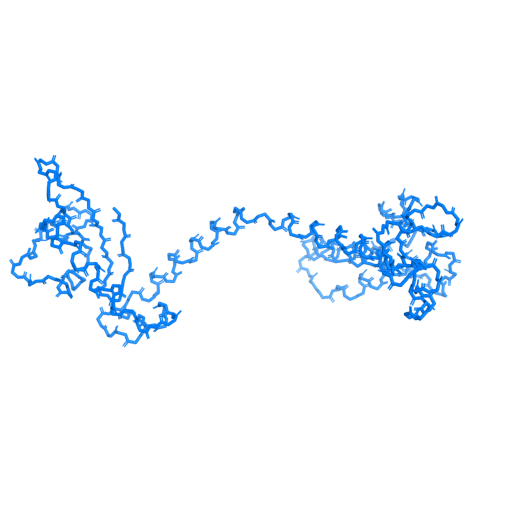56 O O . ARG A 1 105 ? 6.293 -4.957 1.158 1.00 83.56 105 ARG A O 1
ATOM 863 N N . GLN A 1 106 ? 5.445 -5.403 3.199 1.00 82.00 106 GLN A N 1
ATOM 864 C CA . GLN A 1 106 ? 6.197 -6.643 3.420 1.00 82.00 106 GLN A CA 1
ATOM 865 C C . GLN A 1 106 ? 5.597 -7.808 2.632 1.00 82.00 106 GLN A C 1
ATOM 867 O O . GLN A 1 106 ? 6.339 -8.626 2.098 1.00 82.00 10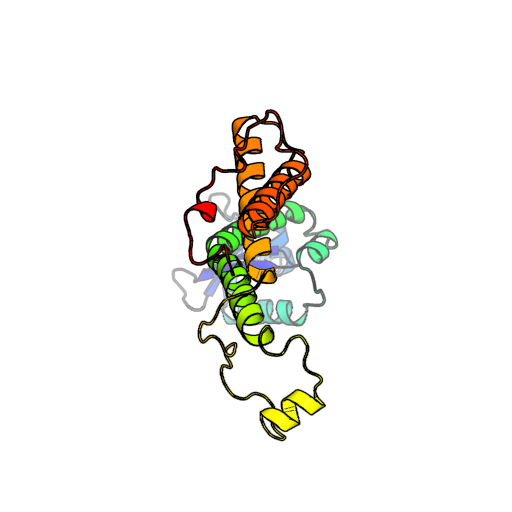6 GLN A O 1
ATOM 872 N N . LEU A 1 107 ? 4.266 -7.861 2.543 1.00 80.62 107 LEU A N 1
ATOM 873 C CA . LEU A 1 107 ? 3.551 -8.883 1.777 1.00 80.62 107 LEU A CA 1
ATOM 874 C C . LEU A 1 107 ? 3.547 -8.603 0.271 1.00 80.62 107 LEU A C 1
ATOM 876 O O . LEU A 1 107 ? 3.453 -9.526 -0.533 1.00 80.62 107 LEU A O 1
ATOM 880 N N . PHE A 1 108 ? 3.650 -7.333 -0.123 1.00 79.69 108 PHE A N 1
ATOM 881 C CA . PHE A 1 108 ? 3.803 -6.955 -1.518 1.00 79.69 108 PHE A CA 1
ATOM 882 C C . PHE A 1 108 ? 5.190 -7.372 -2.009 1.00 79.69 108 PHE A C 1
ATOM 884 O O . PHE A 1 108 ? 6.196 -6.744 -1.663 1.00 79.69 108 PHE A O 1
ATOM 891 N N . ASP A 1 109 ? 5.241 -8.416 -2.838 1.00 77.75 109 ASP A N 1
ATOM 892 C CA . ASP A 1 109 ? 6.493 -8.931 -3.377 1.00 77.75 109 ASP A CA 1
ATOM 893 C C . ASP A 1 109 ? 7.098 -7.957 -4.403 1.00 77.75 109 ASP A C 1
ATOM 895 O O . ASP A 1 109 ? 6.964 -8.080 -5.623 1.00 77.75 109 ASP A O 1
ATOM 899 N N . ARG A 1 110 ? 7.808 -6.952 -3.885 1.00 75.19 110 ARG A N 1
ATOM 900 C CA . ARG A 1 110 ? 8.575 -6.002 -4.695 1.00 75.19 110 ARG A CA 1
ATOM 901 C C . ARG A 1 110 ? 9.612 -6.713 -5.554 1.00 75.19 110 ARG A C 1
ATOM 903 O O . ARG A 1 110 ? 9.944 -6.201 -6.618 1.00 75.19 110 ARG A O 1
ATOM 910 N N . LYS A 1 111 ? 10.143 -7.851 -5.097 1.00 79.81 111 LYS A N 1
ATOM 911 C CA . LYS A 1 111 ? 11.126 -8.619 -5.855 1.00 79.81 111 LYS A CA 1
ATOM 912 C C . LYS A 1 111 ? 10.470 -9.172 -7.117 1.00 79.81 111 LYS A C 1
ATOM 914 O O . LYS A 1 111 ? 11.051 -8.978 -8.179 1.00 79.81 111 LYS A O 1
ATOM 919 N N . ASN A 1 112 ? 9.250 -9.705 -7.033 1.00 81.56 112 ASN A N 1
ATOM 920 C CA . ASN A 1 112 ? 8.481 -10.115 -8.214 1.00 81.56 112 ASN A CA 1
ATOM 921 C C . ASN A 1 112 ? 8.226 -8.953 -9.173 1.00 81.56 112 ASN A C 1
ATOM 923 O O . ASN A 1 112 ? 8.357 -9.136 -10.377 1.00 81.56 112 ASN A O 1
ATOM 927 N N . VAL A 1 113 ? 7.925 -7.751 -8.671 1.00 85.94 113 VAL A N 1
ATOM 928 C CA . VAL A 1 113 ? 7.749 -6.577 -9.543 1.00 85.94 113 VAL A CA 1
ATOM 929 C C . VAL A 1 113 ? 9.047 -6.236 -10.275 1.00 85.94 113 VAL A C 1
ATOM 931 O O . VAL A 1 113 ? 9.041 -6.102 -11.492 1.00 85.94 113 VAL A O 1
ATOM 934 N N . TYR A 1 114 ? 10.177 -6.144 -9.569 1.00 87.81 114 TYR A N 1
ATOM 935 C CA . TYR A 1 114 ? 11.461 -5.831 -10.205 1.00 87.81 114 TYR A CA 1
ATOM 936 C C . TYR A 1 114 ? 11.931 -6.929 -11.161 1.00 87.81 114 TYR A C 1
ATOM 938 O O . TYR A 1 114 ? 12.433 -6.626 -12.240 1.00 87.81 114 TYR A O 1
ATOM 946 N N . GLN A 1 115 ? 11.748 -8.198 -10.790 1.00 88.56 115 GLN A N 1
ATOM 947 C CA . GLN A 1 115 ? 12.025 -9.333 -11.666 1.00 88.56 115 GLN A CA 1
ATOM 948 C C . GLN A 1 115 ? 11.123 -9.299 -12.898 1.00 88.56 115 GLN A C 1
ATOM 950 O O . GLN A 1 115 ? 11.625 -9.466 -14.001 1.00 88.56 115 GLN A O 1
ATOM 955 N N . GLY A 1 116 ? 9.832 -9.016 -12.727 1.00 90.31 116 GLY A N 1
ATOM 956 C CA . GLY A 1 116 ? 8.873 -8.847 -13.813 1.00 90.31 116 GLY A CA 1
ATOM 957 C C . GLY A 1 116 ? 9.253 -7.709 -14.757 1.00 90.31 116 GLY A C 1
ATOM 958 O O . GLY A 1 116 ? 9.218 -7.907 -15.963 1.00 90.31 116 GLY A O 1
ATOM 959 N N . CYS A 1 117 ? 9.700 -6.558 -14.243 1.00 93.25 117 CYS A N 1
ATOM 960 C CA . CYS A 1 117 ? 10.184 -5.456 -15.079 1.00 93.25 117 CYS A CA 1
ATOM 961 C C . CYS A 1 117 ? 11.439 -5.839 -15.878 1.00 93.25 117 CYS A C 1
ATOM 963 O O . CYS A 1 117 ? 11.504 -5.570 -17.072 1.00 93.25 117 CYS A O 1
ATOM 965 N N . LEU A 1 118 ? 12.427 -6.478 -15.240 1.00 92.38 118 LEU A N 1
ATOM 966 C CA . LEU A 1 118 ? 13.668 -6.883 -15.913 1.00 92.38 118 LEU A CA 1
ATOM 967 C C . LEU A 1 118 ? 13.425 -7.990 -16.949 1.00 92.38 118 LEU A C 1
ATOM 969 O O . LEU A 1 118 ? 13.968 -7.933 -18.047 1.00 92.38 118 LEU A O 1
ATOM 973 N N . LEU A 1 119 ? 12.603 -8.986 -16.609 1.00 91.44 119 LEU A N 1
ATOM 974 C CA . LEU A 1 119 ? 12.235 -10.072 -17.518 1.00 91.44 119 LEU A CA 1
ATOM 975 C C . LEU A 1 119 ? 11.349 -9.563 -18.653 1.00 91.44 119 LEU A C 1
ATOM 977 O O . LEU A 1 119 ? 11.614 -9.874 -19.804 1.00 91.44 119 LEU A O 1
ATOM 981 N N . GLY A 1 120 ? 10.331 -8.760 -18.347 1.00 93.06 120 GLY A N 1
ATOM 982 C CA . GLY A 1 120 ? 9.428 -8.176 -19.335 1.00 93.06 120 GLY A CA 1
ATOM 983 C C . GLY A 1 120 ? 10.153 -7.256 -20.314 1.00 93.06 120 GLY A C 1
ATOM 984 O O . GLY A 1 120 ? 9.894 -7.337 -21.509 1.00 93.06 120 GLY A O 1
ATOM 985 N N . GLY A 1 121 ? 11.108 -6.455 -19.831 1.00 92.50 121 GLY A N 1
ATOM 986 C CA . GLY A 1 121 ? 11.994 -5.665 -20.688 1.00 92.50 121 GLY A CA 1
ATOM 987 C C . GLY A 1 121 ? 12.812 -6.544 -21.633 1.00 92.50 121 GLY A C 1
ATOM 988 O O . GLY A 1 121 ? 12.791 -6.313 -22.835 1.00 92.50 121 GLY A O 1
ATOM 989 N N . ALA A 1 122 ? 13.439 -7.606 -21.115 1.00 91.12 122 ALA A N 1
ATOM 990 C CA . ALA A 1 122 ? 14.220 -8.532 -21.938 1.00 91.12 122 ALA A CA 1
ATOM 991 C C . ALA A 1 122 ? 13.381 -9.320 -22.956 1.00 91.12 122 ALA A C 1
ATOM 993 O O . ALA A 1 122 ? 13.838 -9.595 -24.062 1.00 91.12 122 ALA A O 1
ATOM 994 N N . ILE A 1 123 ? 12.145 -9.672 -22.592 1.00 89.94 123 ILE A N 1
ATOM 995 C CA . ILE A 1 123 ? 11.177 -10.292 -23.504 1.00 89.94 123 ILE A CA 1
ATOM 996 C C . ILE A 1 123 ? 10.771 -9.296 -24.595 1.00 89.94 123 ILE A C 1
ATOM 998 O O . ILE A 1 123 ? 10.727 -9.667 -25.762 1.00 89.94 123 ILE A O 1
ATOM 1002 N N . GLY A 1 124 ? 10.484 -8.043 -24.230 1.00 89.62 124 GLY A N 1
ATOM 1003 C CA . GLY A 1 124 ? 10.109 -6.990 -25.174 1.00 89.62 124 GLY A CA 1
ATOM 1004 C C . GLY A 1 124 ? 11.213 -6.683 -26.183 1.00 89.62 124 GLY A C 1
ATOM 1005 O O . GLY A 1 124 ? 10.938 -6.654 -27.378 1.00 89.62 124 GLY A O 1
ATOM 1006 N N . ASP A 1 125 ? 12.449 -6.542 -25.705 1.00 90.06 125 ASP A N 1
ATOM 1007 C CA . ASP A 1 125 ? 13.662 -6.432 -26.523 1.00 90.06 125 ASP A CA 1
ATOM 1008 C C . ASP A 1 125 ? 13.744 -7.606 -27.515 1.00 90.06 125 ASP A C 1
ATOM 1010 O O . ASP A 1 125 ? 13.647 -7.402 -28.724 1.00 90.06 125 ASP A O 1
ATOM 1014 N N . ALA A 1 126 ? 13.773 -8.851 -27.025 1.00 86.88 126 ALA A N 1
ATOM 1015 C CA . ALA A 1 126 ? 13.907 -10.027 -27.886 1.00 86.88 126 ALA A CA 1
ATOM 1016 C C . ALA A 1 126 ? 12.768 -10.181 -28.917 1.00 86.88 126 ALA A C 1
ATOM 1018 O O . ALA A 1 126 ? 12.984 -10.754 -29.985 1.00 86.88 126 ALA A O 1
ATOM 1019 N N . LEU A 1 127 ? 11.558 -9.700 -28.607 1.00 87.62 127 LEU A N 1
ATOM 1020 C CA . LEU A 1 127 ? 10.415 -9.699 -29.527 1.00 87.62 127 LEU A CA 1
ATOM 1021 C C . LEU A 1 127 ? 10.490 -8.580 -30.573 1.00 87.62 127 LEU A C 1
ATOM 1023 O O . LEU A 1 127 ? 10.068 -8.783 -31.711 1.00 87.62 127 LEU A O 1
ATOM 1027 N N . GLY A 1 128 ? 10.973 -7.398 -30.188 1.00 87.94 128 GLY A N 1
ATOM 1028 C CA . GLY A 1 128 ? 11.043 -6.223 -31.057 1.00 87.94 128 GLY A CA 1
ATOM 1029 C C . GLY A 1 128 ? 12.266 -6.215 -31.971 1.00 87.94 128 GLY A C 1
ATOM 1030 O O . GLY A 1 128 ? 12.178 -5.768 -33.114 1.00 87.94 128 GLY A O 1
ATOM 1031 N N . ALA A 1 129 ? 13.385 -6.762 -31.505 1.00 88.00 129 ALA A N 1
ATOM 1032 C CA . ALA A 1 129 ? 14.676 -6.673 -32.175 1.00 88.00 129 ALA A CA 1
ATOM 1033 C C . ALA A 1 129 ? 14.682 -7.156 -33.645 1.00 88.00 129 ALA A C 1
ATOM 1035 O O . ALA A 1 129 ? 15.241 -6.463 -34.498 1.00 88.00 129 ALA A O 1
ATOM 1036 N N . PRO A 1 130 ? 14.028 -8.277 -34.022 1.00 87.19 130 PRO A N 1
ATOM 1037 C CA . PRO A 1 130 ? 14.029 -8.750 -35.411 1.00 87.19 130 PRO A CA 1
ATOM 1038 C C . PRO A 1 130 ? 13.305 -7.824 -36.396 1.00 87.19 130 PRO A C 1
ATOM 1040 O O . PRO A 1 130 ? 13.482 -7.967 -37.607 1.00 87.19 130 PRO A O 1
ATOM 1043 N N . ILE A 1 131 ? 12.468 -6.907 -35.902 1.00 88.31 131 ILE A N 1
ATOM 1044 C CA . ILE A 1 131 ? 11.650 -5.999 -36.717 1.00 88.31 131 ILE A CA 1
ATOM 1045 C C . ILE A 1 131 ? 11.939 -4.519 -36.482 1.00 88.31 131 ILE A C 1
ATOM 1047 O O . ILE A 1 131 ? 11.284 -3.687 -37.103 1.00 88.31 131 ILE A O 1
ATOM 1051 N N . GLU A 1 132 ? 12.908 -4.188 -35.632 1.00 87.44 132 GLU A N 1
ATOM 1052 C CA . GLU A 1 132 ? 13.198 -2.822 -35.180 1.00 87.44 132 GLU A CA 1
ATOM 1053 C C . GLU A 1 132 ? 13.347 -1.816 -36.339 1.00 87.44 132 GLU A C 1
ATOM 1055 O O . GLU A 1 132 ? 12.872 -0.685 -36.262 1.00 87.44 132 GLU A O 1
ATOM 1060 N N . PHE A 1 133 ? 13.918 -2.255 -37.466 1.00 87.94 133 PHE A N 1
ATOM 1061 C CA . PHE A 1 133 ? 14.144 -1.427 -38.659 1.00 87.94 133 PHE A CA 1
ATOM 1062 C C . PHE A 1 133 ? 13.173 -1.712 -39.819 1.00 87.94 133 PHE A C 1
ATOM 1064 O O . PHE A 1 133 ? 13.398 -1.282 -40.956 1.00 87.94 133 PHE A O 1
ATOM 1071 N N . MET A 1 134 ? 12.097 -2.464 -39.579 1.00 91.50 134 MET A N 1
ATOM 1072 C CA . MET A 1 134 ? 11.073 -2.740 -40.585 1.00 91.50 134 MET A CA 1
ATOM 1073 C C . MET A 1 134 ? 9.956 -1.700 -40.519 1.00 91.50 134 MET A C 1
ATOM 1075 O O . MET A 1 134 ? 9.420 -1.395 -39.459 1.00 91.50 134 MET A O 1
ATOM 1079 N N . SER A 1 135 ? 9.533 -1.196 -41.680 1.00 93.56 135 SER A N 1
ATOM 1080 C CA . SER A 1 135 ? 8.283 -0.442 -41.753 1.00 93.56 135 SER A CA 1
ATOM 1081 C C . SER A 1 135 ? 7.091 -1.375 -41.547 1.00 93.56 135 SER A C 1
ATOM 1083 O O . SER A 1 135 ? 7.156 -2.563 -41.866 1.00 93.56 135 SER A O 1
ATOM 1085 N N . PHE A 1 136 ? 5.962 -0.827 -41.098 1.00 92.00 136 PHE A N 1
ATOM 1086 C CA . PHE A 1 136 ? 4.729 -1.602 -40.946 1.00 92.00 136 PHE A CA 1
ATOM 1087 C C . PHE A 1 136 ? 4.330 -2.336 -42.240 1.00 92.00 136 PHE A C 1
ATOM 1089 O O . PHE A 1 136 ? 4.004 -3.519 -42.203 1.00 92.00 136 PHE A O 1
ATOM 1096 N N . ALA A 1 137 ? 4.463 -1.676 -43.397 1.00 94.69 137 ALA A N 1
ATOM 1097 C CA . ALA A 1 137 ? 4.216 -2.297 -44.698 1.00 94.69 137 ALA A CA 1
ATOM 1098 C C . ALA A 1 137 ? 5.147 -3.494 -44.965 1.00 94.69 137 ALA A C 1
ATOM 1100 O O . ALA A 1 137 ? 4.686 -4.524 -45.444 1.00 94.69 137 ALA A O 1
ATOM 1101 N N . ARG A 1 138 ? 6.436 -3.401 -44.602 1.00 93.25 138 ARG A N 1
ATOM 1102 C CA . ARG A 1 138 ? 7.385 -4.525 -44.717 1.00 93.25 138 ARG A CA 1
ATOM 1103 C C . ARG A 1 138 ? 7.059 -5.669 -43.758 1.00 93.25 138 ARG A C 1
ATOM 1105 O O . ARG A 1 138 ? 7.247 -6.826 -44.115 1.00 93.25 138 ARG A O 1
ATOM 1112 N N . ILE A 1 139 ? 6.563 -5.364 -42.559 1.00 92.62 139 ILE A N 1
ATOM 1113 C CA . ILE A 1 139 ? 6.093 -6.383 -41.612 1.00 92.62 139 ILE A CA 1
ATOM 1114 C C . ILE A 1 139 ? 4.889 -7.123 -42.211 1.00 92.62 139 ILE A C 1
ATOM 1116 O O . ILE A 1 139 ? 4.852 -8.348 -42.179 1.00 92.62 139 ILE A O 1
ATOM 1120 N N . GLN A 1 140 ? 3.926 -6.410 -42.800 1.00 94.69 140 GLN A N 1
ATOM 1121 C CA . GLN A 1 140 ? 2.760 -7.043 -43.423 1.00 94.69 140 GLN A CA 1
ATOM 1122 C C . GLN A 1 140 ? 3.102 -7.829 -44.692 1.00 94.69 140 GLN A C 1
ATOM 1124 O O . GLN A 1 140 ? 2.541 -8.897 -44.908 1.00 94.69 140 GLN A O 1
ATOM 1129 N N . ASP A 1 141 ? 4.028 -7.333 -45.511 1.00 94.31 141 ASP A N 1
ATOM 1130 C CA . ASP A 1 141 ? 4.523 -8.047 -46.692 1.00 94.31 141 ASP A CA 1
ATOM 1131 C C . ASP A 1 141 ? 5.177 -9.382 -46.299 1.00 94.31 141 ASP A C 1
ATOM 1133 O O . ASP A 1 141 ? 4.877 -10.431 -46.864 1.00 94.31 141 ASP A O 1
ATOM 1137 N N . ARG A 1 142 ? 6.000 -9.367 -45.242 1.00 90.56 142 ARG A N 1
ATOM 1138 C CA . ARG A 1 142 ? 6.738 -10.548 -44.779 1.00 90.56 142 ARG A CA 1
ATOM 1139 C C . ARG A 1 142 ? 5.906 -11.538 -43.959 1.00 90.56 142 ARG A C 1
ATOM 1141 O O . ARG A 1 142 ? 6.134 -12.740 -44.064 1.00 90.56 142 ARG A O 1
ATOM 1148 N N . TYR A 1 143 ? 4.991 -11.058 -43.115 1.00 91.31 143 TYR A N 1
ATOM 1149 C CA . TYR A 1 143 ? 4.248 -11.887 -42.147 1.00 91.31 143 TYR A CA 1
ATOM 1150 C C . TYR A 1 143 ? 2.740 -11.980 -42.441 1.00 91.31 143 TYR A C 1
ATOM 1152 O O . TYR A 1 143 ? 1.998 -12.638 -41.712 1.00 91.31 143 TYR A O 1
ATOM 1160 N N . GLY A 1 144 ? 2.277 -11.357 -43.526 1.00 93.12 144 GLY A N 1
ATOM 1161 C CA . GLY A 1 144 ? 0.877 -11.298 -43.935 1.00 93.12 144 GLY A CA 1
ATOM 1162 C C . GLY A 1 144 ? 0.121 -10.101 -43.350 1.00 93.12 144 GLY A C 1
ATOM 1163 O O . GLY A 1 144 ? 0.584 -9.406 -42.447 1.00 93.12 144 GLY A O 1
ATOM 1164 N N . ALA A 1 145 ? -1.104 -9.874 -43.838 1.00 91.88 145 ALA A N 1
ATOM 1165 C CA . ALA A 1 145 ? -1.924 -8.711 -43.471 1.00 91.88 145 ALA A CA 1
ATOM 1166 C C . ALA A 1 145 ? -2.153 -8.556 -41.953 1.00 91.88 145 ALA A C 1
ATOM 1168 O O . ALA A 1 145 ? -2.318 -7.441 -41.460 1.00 91.88 145 ALA A O 1
ATOM 1169 N N . GLY A 1 146 ? -2.138 -9.672 -41.214 1.00 89.81 146 GLY A N 1
ATOM 1170 C CA . GLY A 1 146 ? -2.269 -9.708 -39.758 1.00 89.81 146 GLY A CA 1
ATOM 1171 C C . GLY A 1 146 ? -0.987 -9.411 -38.973 1.00 89.81 146 GLY A C 1
ATOM 1172 O O . GLY A 1 146 ? -1.044 -9.479 -37.748 1.00 89.81 146 GLY A O 1
ATOM 1173 N N . GLY A 1 147 ? 0.132 -9.122 -39.644 1.00 90.69 147 GLY A N 1
ATOM 1174 C CA . GLY A 1 147 ? 1.434 -8.892 -39.025 1.00 90.69 147 GLY A CA 1
ATOM 1175 C C . GLY A 1 147 ? 1.982 -10.120 -38.292 1.00 90.69 147 GLY A C 1
ATOM 1176 O O . GLY A 1 147 ? 1.630 -11.262 -38.586 1.00 90.69 147 GLY A O 1
ATOM 1177 N N . ILE A 1 148 ? 2.855 -9.879 -37.315 1.00 89.62 148 ILE A N 1
ATOM 1178 C CA . ILE A 1 148 ? 3.476 -10.935 -36.510 1.00 89.62 148 ILE A CA 1
ATOM 1179 C C . ILE A 1 148 ? 2.458 -11.531 -35.534 1.00 89.62 148 ILE A C 1
ATOM 1181 O O . ILE A 1 148 ? 1.837 -10.816 -34.751 1.00 89.62 148 ILE A O 1
ATOM 1185 N N . ARG A 1 149 ? 2.314 -12.861 -35.561 1.00 89.44 149 ARG A N 1
ATOM 1186 C CA . ARG A 1 149 ? 1.399 -13.625 -34.688 1.00 89.44 149 ARG A CA 1
ATOM 1187 C C . ARG A 1 149 ? 2.092 -14.679 -33.822 1.00 89.44 149 ARG A C 1
ATOM 1189 O O . ARG A 1 149 ? 1.424 -15.429 -33.119 1.00 89.44 149 ARG A O 1
ATOM 1196 N N . GLY A 1 150 ? 3.416 -14.749 -33.883 1.00 84.62 150 GLY A N 1
ATOM 1197 C CA . GLY A 1 150 ? 4.229 -15.709 -33.145 1.00 84.62 150 GLY A CA 1
ATOM 1198 C C . GLY A 1 150 ? 5.636 -15.173 -32.921 1.00 84.62 150 GLY A C 1
ATOM 1199 O O . GLY A 1 150 ? 5.959 -14.072 -33.362 1.00 84.62 150 GLY A O 1
ATOM 1200 N N . TYR A 1 151 ? 6.465 -15.948 -32.224 1.00 82.50 151 TYR A N 1
ATOM 1201 C CA . TYR A 1 151 ? 7.857 -15.575 -32.009 1.00 82.50 151 TYR A CA 1
ATOM 1202 C C . TYR A 1 151 ? 8.631 -15.595 -33.331 1.00 82.50 151 TYR A C 1
ATOM 1204 O O . TYR A 1 151 ? 8.506 -16.537 -34.114 1.00 82.50 151 TYR A O 1
ATOM 1212 N N . VAL A 1 152 ? 9.411 -14.544 -33.572 1.00 81.12 152 VAL A N 1
ATOM 1213 C CA . VAL A 1 152 ? 10.276 -14.400 -34.742 1.00 81.12 152 VAL A CA 1
ATOM 1214 C C . VAL A 1 152 ? 11.698 -14.256 -34.227 1.00 81.12 152 VAL A C 1
ATOM 1216 O O . VAL A 1 152 ? 11.941 -13.468 -33.320 1.00 81.12 152 VAL A O 1
ATOM 1219 N N . GLU A 1 153 ? 12.629 -15.007 -34.802 1.00 74.69 153 GLU A N 1
ATOM 1220 C CA . GLU A 1 153 ? 14.051 -14.910 -34.479 1.00 74.69 153 GLU A CA 1
ATOM 1221 C C . GLU A 1 153 ? 14.809 -14.118 -35.549 1.00 74.69 153 GLU A C 1
ATOM 1223 O O . GLU A 1 153 ? 14.360 -13.969 -36.692 1.00 74.69 153 GLU A O 1
ATOM 1228 N N . PHE A 1 154 ? 16.000 -13.638 -35.190 1.00 71.56 154 PHE A N 1
ATOM 1229 C CA . PHE A 1 154 ? 16.994 -13.251 -36.186 1.00 71.56 154 PHE A CA 1
ATOM 1230 C C . PHE A 1 154 ? 17.329 -14.449 -37.087 1.00 71.56 154 PHE A C 1
ATOM 1232 O O . PHE A 1 154 ? 17.266 -15.599 -36.657 1.00 71.56 154 PHE A O 1
ATOM 1239 N N . ALA A 1 155 ? 17.731 -14.187 -38.335 1.00 64.31 155 ALA A N 1
ATOM 1240 C CA . ALA A 1 155 ? 18.062 -15.234 -39.312 1.00 64.31 155 ALA A CA 1
ATOM 1241 C C . ALA A 1 155 ? 19.181 -16.195 -38.846 1.00 64.31 155 ALA A C 1
ATOM 1243 O O . ALA A 1 155 ? 19.313 -17.290 -39.382 1.00 64.31 155 ALA A O 1
ATOM 1244 N N . GLU A 1 156 ? 19.959 -15.788 -37.841 1.00 61.84 156 GLU A N 1
ATOM 1245 C CA . GLU A 1 156 ? 21.073 -16.532 -37.244 1.00 61.84 156 GLU A CA 1
ATOM 1246 C C . GLU A 1 156 ? 20.644 -17.460 -36.081 1.00 61.84 156 GLU A C 1
ATOM 1248 O O . GLU A 1 156 ? 21.472 -18.193 -35.545 1.00 61.84 156 GLU A O 1
ATOM 1253 N N . GLY A 1 157 ? 19.349 -17.497 -35.728 1.00 55.12 157 GLY A N 1
ATOM 1254 C CA . GLY A 1 157 ? 18.733 -18.622 -35.007 1.00 55.12 157 GLY A CA 1
ATOM 1255 C C . GLY A 1 157 ? 18.964 -18.709 -33.496 1.00 55.12 157 GLY A C 1
ATOM 1256 O O . GLY A 1 157 ? 19.010 -19.810 -32.947 1.00 55.12 157 GLY A O 1
ATOM 1257 N N . GLN A 1 158 ? 19.134 -17.586 -32.798 1.00 55.44 158 GLN A N 1
ATOM 1258 C CA . GLN A 1 158 ? 19.074 -17.564 -31.336 1.00 55.44 158 GLN A CA 1
ATOM 1259 C C . GLN A 1 158 ? 18.320 -16.319 -30.882 1.00 55.44 158 GLN A C 1
ATOM 1261 O O . GLN A 1 158 ? 18.610 -15.216 -31.344 1.00 55.44 158 GLN A O 1
ATOM 1266 N N . GLY A 1 159 ? 17.366 -16.491 -29.964 1.00 56.47 159 GLY A N 1
ATOM 1267 C CA . GLY A 1 159 ? 16.665 -15.411 -29.269 1.00 56.47 159 GLY A CA 1
ATOM 1268 C C . GLY A 1 159 ? 17.586 -14.570 -28.385 1.00 56.47 159 GLY A C 1
ATOM 1269 O O . GLY A 1 159 ? 17.516 -14.615 -27.157 1.00 56.47 159 GLY A O 1
ATOM 1270 N N . ALA A 1 160 ? 18.487 -13.833 -29.024 1.00 69.38 160 ALA A N 1
ATOM 1271 C CA . ALA A 1 160 ? 19.439 -12.943 -28.400 1.00 69.38 160 ALA A CA 1
ATOM 1272 C C . ALA A 1 160 ? 18.772 -11.586 -28.160 1.00 69.38 160 ALA A C 1
ATOM 1274 O O . ALA A 1 160 ? 18.372 -10.899 -29.098 1.00 69.38 160 ALA A O 1
ATOM 1275 N N . PHE A 1 161 ? 18.672 -11.204 -26.892 1.00 75.00 161 PHE A N 1
ATOM 1276 C CA . PHE A 1 161 ? 18.360 -9.832 -26.505 1.00 75.00 161 PHE A CA 1
ATOM 1277 C C . PHE A 1 161 ? 19.499 -8.878 -26.925 1.00 75.00 161 PHE A C 1
ATOM 1279 O O . PHE A 1 161 ? 20.665 -9.290 -27.015 1.00 75.00 161 PHE A O 1
ATOM 1286 N N . THR A 1 162 ? 19.170 -7.620 -27.213 1.00 84.75 162 THR A N 1
ATOM 1287 C CA . THR A 1 162 ? 20.084 -6.609 -27.764 1.00 84.75 162 THR A CA 1
ATOM 1288 C C . THR A 1 162 ? 20.819 -5.814 -26.681 1.00 84.75 162 THR A C 1
ATOM 1290 O O . THR A 1 162 ? 20.863 -6.184 -25.500 1.00 84.75 162 THR A O 1
ATOM 1293 N N . ASP A 1 163 ? 21.455 -4.722 -27.104 1.00 86.69 163 ASP A N 1
ATOM 1294 C CA . ASP A 1 163 ? 22.012 -3.694 -26.241 1.00 86.69 163 ASP A CA 1
ATOM 1295 C C . ASP A 1 163 ? 20.990 -3.129 -25.246 1.00 86.69 163 ASP A C 1
ATOM 1297 O O . ASP A 1 163 ? 21.397 -2.819 -24.128 1.00 86.69 163 ASP A O 1
ATOM 1301 N N . ASP A 1 164 ? 19.687 -3.115 -25.547 1.00 88.44 164 ASP A N 1
ATOM 1302 C CA . ASP A 1 164 ? 18.646 -2.677 -24.606 1.00 88.44 164 ASP A CA 1
ATOM 1303 C C . ASP A 1 164 ? 18.687 -3.480 -23.297 1.00 88.44 164 ASP A C 1
ATOM 1305 O O . ASP A 1 164 ? 18.826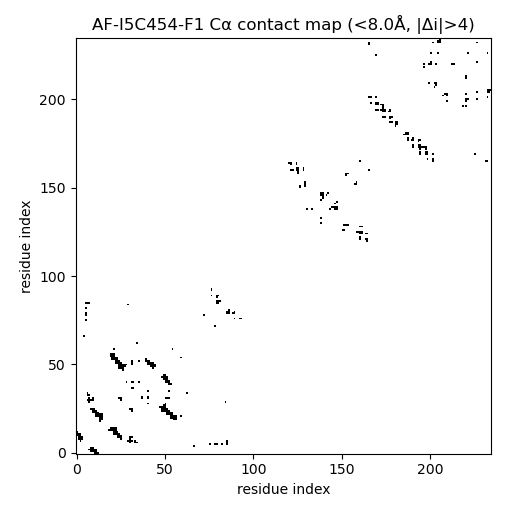 -2.929 -22.194 1.00 88.44 164 ASP A O 1
ATOM 1309 N N . THR A 1 165 ? 18.634 -4.812 -23.390 1.00 90.75 165 THR A N 1
ATOM 1310 C CA . THR A 1 165 ? 18.738 -5.683 -22.213 1.00 90.75 165 THR A CA 1
ATOM 1311 C C . THR A 1 165 ? 20.138 -5.670 -21.625 1.00 90.75 165 THR A C 1
ATOM 1313 O O . THR A 1 165 ? 20.292 -5.659 -20.399 1.00 90.75 165 THR A O 1
ATOM 1316 N N . GLN A 1 166 ? 21.177 -5.682 -22.464 1.00 89.25 166 GLN A N 1
ATOM 1317 C CA . GLN A 1 166 ? 22.554 -5.709 -21.977 1.00 89.25 166 GLN A CA 1
ATOM 1318 C C . GLN A 1 166 ? 22.863 -4.457 -21.152 1.00 89.25 166 GLN A C 1
ATOM 1320 O O . GLN A 1 166 ? 23.243 -4.573 -19.984 1.00 89.25 166 GLN A O 1
ATOM 1325 N N . MET A 1 167 ? 22.635 -3.267 -21.706 1.00 92.06 167 MET A N 1
ATOM 1326 C CA . MET A 1 167 ? 22.855 -2.000 -21.017 1.00 92.06 167 MET A CA 1
ATOM 1327 C C . MET A 1 167 ? 21.988 -1.902 -19.764 1.00 92.06 167 MET A C 1
ATOM 1329 O O . MET A 1 167 ? 22.522 -1.537 -18.721 1.00 92.06 167 MET A O 1
ATOM 1333 N N . THR A 1 168 ? 20.724 -2.345 -19.801 1.00 94.38 168 THR A N 1
ATOM 1334 C CA . THR A 1 168 ? 19.857 -2.410 -18.609 1.00 94.38 168 THR A CA 1
ATOM 1335 C C . THR A 1 168 ? 20.475 -3.248 -17.481 1.00 94.38 168 THR A C 1
ATOM 1337 O O . THR A 1 168 ? 20.470 -2.835 -16.314 1.00 94.38 168 THR A O 1
ATOM 1340 N N . LEU A 1 169 ? 21.058 -4.412 -17.794 1.00 92.00 169 LEU A N 1
ATOM 1341 C CA . LEU A 1 169 ? 21.743 -5.251 -16.803 1.00 92.00 169 LEU A CA 1
ATOM 1342 C C . LEU A 1 169 ? 22.994 -4.568 -16.234 1.00 92.00 169 LEU A C 1
ATOM 1344 O O . LEU A 1 169 ? 23.238 -4.652 -15.026 1.00 92.00 169 LEU A O 1
ATOM 1348 N N . PHE A 1 170 ? 23.763 -3.863 -17.065 1.00 91.12 170 PHE A N 1
ATOM 1349 C CA . PHE A 1 170 ? 24.925 -3.093 -16.614 1.00 91.12 170 PHE A CA 1
ATOM 1350 C C . PHE A 1 170 ? 24.530 -1.842 -15.807 1.00 91.12 170 PHE A C 1
ATOM 1352 O O . PHE A 1 170 ? 25.229 -1.502 -14.848 1.00 91.12 170 PHE A O 1
ATOM 1359 N N . THR A 1 171 ? 23.385 -1.208 -16.088 1.00 93.94 171 THR A N 1
ATOM 1360 C CA . THR A 1 171 ? 22.803 -0.156 -15.237 1.00 93.94 171 THR A CA 1
ATOM 1361 C C . THR A 1 171 ? 22.460 -0.714 -13.860 1.00 93.94 171 THR A C 1
ATOM 1363 O O . THR A 1 171 ? 22.870 -0.153 -12.842 1.00 93.94 171 THR A O 1
ATOM 1366 N N . ALA A 1 172 ? 21.746 -1.845 -13.812 1.00 92.50 172 ALA A N 1
ATOM 1367 C CA . ALA A 1 172 ? 21.362 -2.494 -12.562 1.00 92.50 172 ALA A CA 1
ATOM 1368 C C . ALA A 1 172 ? 22.594 -2.905 -11.739 1.00 92.50 172 ALA A C 1
ATOM 1370 O O . ALA A 1 172 ? 22.651 -2.659 -10.533 1.00 92.50 172 ALA A O 1
ATOM 1371 N N . GLU A 1 173 ? 23.615 -3.470 -12.388 1.00 89.94 173 GLU A N 1
ATOM 1372 C CA . GLU A 1 173 ? 24.894 -3.787 -11.753 1.00 89.94 173 GLU A CA 1
ATOM 1373 C C . GLU A 1 173 ? 25.571 -2.530 -11.175 1.00 89.94 173 GLU A C 1
ATOM 1375 O O . GLU A 1 173 ? 26.019 -2.545 -10.025 1.00 89.94 173 GLU A O 1
ATOM 1380 N N . GLY A 1 174 ? 25.627 -1.439 -11.945 1.00 90.50 174 GLY A N 1
ATOM 1381 C CA . GLY A 1 174 ? 26.214 -0.168 -11.519 1.00 90.50 174 GLY A CA 1
ATOM 1382 C C . GLY A 1 174 ? 25.517 0.429 -10.298 1.00 90.50 174 GLY A C 1
ATOM 1383 O O . GLY A 1 174 ? 26.183 0.813 -9.335 1.00 90.50 174 GLY A O 1
ATOM 1384 N N . LEU A 1 175 ? 24.183 0.423 -10.282 1.00 93.00 175 LEU A N 1
ATOM 1385 C CA . LEU A 1 175 ? 23.387 0.895 -9.146 1.00 93.00 175 LEU A CA 1
ATOM 1386 C C . LEU A 1 175 ? 23.611 0.039 -7.892 1.00 93.00 175 LEU A C 1
ATOM 1388 O O . LEU A 1 175 ? 23.810 0.580 -6.802 1.00 93.00 175 LEU A O 1
ATOM 1392 N N . LEU A 1 176 ? 23.648 -1.291 -8.032 1.00 90.94 176 LEU A N 1
ATOM 1393 C CA . LEU A 1 176 ? 23.934 -2.198 -6.915 1.00 90.94 176 LEU A CA 1
ATOM 1394 C C . LEU A 1 176 ? 25.340 -1.972 -6.346 1.00 90.94 176 LEU A C 1
ATOM 1396 O O . LEU A 1 176 ? 25.519 -1.943 -5.126 1.00 90.94 176 LEU A O 1
ATOM 1400 N N . ARG A 1 177 ? 26.335 -1.758 -7.213 1.00 88.44 177 ARG A N 1
ATOM 1401 C CA . ARG A 1 177 ? 27.711 -1.437 -6.803 1.00 88.44 177 ARG A CA 1
ATOM 1402 C C . ARG A 1 177 ? 27.790 -0.093 -6.083 1.00 88.44 177 ARG A C 1
ATOM 1404 O O . ARG A 1 177 ? 28.451 -0.008 -5.047 1.00 88.44 177 ARG A O 1
ATOM 1411 N N . ALA A 1 178 ? 27.106 0.931 -6.589 1.00 90.00 178 ALA A N 1
ATOM 1412 C CA . ALA A 1 178 ? 27.071 2.249 -5.966 1.00 90.00 178 ALA A CA 1
ATOM 1413 C C . ALA A 1 178 ? 26.437 2.197 -4.571 1.00 90.00 178 ALA A C 1
ATOM 1415 O O . ALA A 1 178 ? 27.020 2.704 -3.609 1.00 90.00 178 ALA A O 1
ATOM 1416 N N . GLN A 1 179 ? 25.309 1.495 -4.442 1.00 91.50 179 GLN A N 1
ATOM 1417 C CA . GLN A 1 179 ? 24.640 1.285 -3.162 1.00 91.50 179 GLN A CA 1
ATOM 1418 C C . GLN A 1 179 ? 25.538 0.530 -2.175 1.00 91.50 179 GLN A C 1
ATOM 1420 O O . GLN A 1 179 ? 25.682 0.953 -1.028 1.00 91.50 179 GLN A O 1
ATOM 1425 N N . HIS A 1 180 ? 26.183 -0.555 -2.616 1.00 88.31 180 HIS A N 1
ATOM 1426 C CA . HIS A 1 180 ? 27.087 -1.339 -1.776 1.00 88.31 180 HIS A CA 1
ATOM 1427 C C . HIS A 1 180 ? 28.275 -0.505 -1.275 1.00 88.31 180 HIS A C 1
ATOM 1429 O O . HIS A 1 180 ? 28.560 -0.494 -0.077 1.00 88.31 180 HIS A O 1
ATOM 1435 N N . ARG A 1 181 ? 28.917 0.270 -2.160 1.00 86.69 181 ARG A N 1
ATOM 1436 C CA . ARG A 1 181 ? 29.990 1.201 -1.780 1.00 86.69 181 ARG A CA 1
ATOM 1437 C C . ARG A 1 181 ? 29.502 2.243 -0.777 1.00 86.69 181 ARG A C 1
ATOM 1439 O O . ARG A 1 181 ? 30.205 2.520 0.192 1.00 86.69 181 ARG A O 1
ATOM 1446 N N . GLY A 1 182 ? 28.328 2.827 -1.019 1.00 88.88 182 GLY A N 1
ATOM 1447 C CA . GLY A 1 182 ? 27.727 3.826 -0.138 1.00 88.88 182 GLY A CA 1
ATOM 1448 C C . GLY A 1 182 ? 27.465 3.282 1.265 1.00 88.88 182 GLY A C 1
ATOM 1449 O O . GLY A 1 182 ? 27.753 3.964 2.244 1.00 88.88 182 GLY A O 1
ATOM 1450 N N . MET A 1 183 ? 26.998 2.034 1.369 1.00 89.19 183 MET A N 1
ATOM 1451 C CA . MET A 1 183 ? 26.832 1.339 2.649 1.00 89.19 183 MET A CA 1
ATOM 1452 C C . MET A 1 183 ? 28.171 1.061 3.341 1.00 89.19 183 MET A C 1
ATOM 1454 O O . MET A 1 183 ? 28.290 1.299 4.536 1.00 89.19 183 MET A O 1
ATOM 1458 N N . GLN A 1 184 ? 29.183 0.590 2.606 1.00 88.19 184 GLN A N 1
ATOM 1459 C CA . GLN A 1 184 ? 30.489 0.252 3.182 1.00 88.19 184 GLN A CA 1
ATOM 1460 C C . GLN A 1 184 ? 31.284 1.472 3.655 1.00 88.19 184 GLN A C 1
ATOM 1462 O O . GLN A 1 184 ? 31.985 1.395 4.658 1.00 88.19 184 GLN A O 1
ATOM 1467 N N . ARG A 1 185 ? 31.222 2.586 2.916 1.00 87.06 185 ARG A N 1
ATOM 1468 C CA . ARG A 1 185 ? 32.037 3.782 3.188 1.00 87.06 185 ARG A CA 1
ATOM 1469 C C . ARG A 1 185 ? 31.295 4.875 3.954 1.00 87.06 185 ARG A C 1
ATOM 1471 O O . ARG A 1 185 ? 31.917 5.865 4.313 1.00 87.06 185 ARG A O 1
ATOM 1478 N N . GLY A 1 186 ? 29.977 4.756 4.120 1.00 87.94 186 GLY A N 1
ATOM 1479 C CA . GLY A 1 186 ? 29.132 5.804 4.705 1.00 87.94 186 GLY A CA 1
ATOM 1480 C C . GLY A 1 186 ? 28.984 7.069 3.843 1.00 87.94 186 GLY A C 1
ATOM 1481 O O . GLY A 1 186 ? 28.347 8.023 4.275 1.00 87.94 186 GLY A O 1
ATOM 1482 N N . ILE A 1 187 ? 29.543 7.091 2.625 1.00 85.56 187 ILE A N 1
ATOM 1483 C CA . ILE A 1 187 ? 29.563 8.251 1.717 1.00 85.56 187 ILE A CA 1
ATOM 1484 C C . ILE A 1 187 ? 28.900 7.875 0.386 1.00 85.56 187 ILE A C 1
ATOM 1486 O O . ILE A 1 187 ? 29.327 6.925 -0.282 1.00 85.56 187 ILE A O 1
ATOM 1490 N N . ARG A 1 188 ? 27.886 8.650 -0.015 1.00 87.75 188 ARG A N 1
ATOM 1491 C CA . ARG A 1 188 ? 27.116 8.511 -1.270 1.00 87.75 188 ARG A CA 1
ATOM 1492 C C . ARG A 1 188 ? 27.511 9.590 -2.292 1.00 87.75 188 ARG A C 1
ATOM 1494 O O . ARG A 1 188 ? 28.378 10.403 -1.990 1.00 87.75 188 ARG A O 1
ATOM 1501 N N . GLY A 1 189 ? 26.918 9.587 -3.489 1.00 86.50 189 GLY A N 1
ATOM 1502 C CA . GLY A 1 189 ? 27.164 10.614 -4.519 1.00 86.50 189 GLY A CA 1
ATOM 1503 C C . GLY A 1 189 ? 28.069 10.179 -5.679 1.00 86.50 189 GLY A C 1
ATOM 1504 O O . GLY A 1 189 ? 28.384 10.983 -6.548 1.00 86.50 189 GLY A O 1
ATOM 1505 N N . ALA A 1 190 ? 28.506 8.916 -5.705 1.00 87.19 190 ALA A N 1
ATOM 1506 C CA . ALA A 1 190 ? 29.331 8.356 -6.783 1.00 87.19 190 ALA A CA 1
ATOM 1507 C C . ALA A 1 190 ? 28.518 7.511 -7.786 1.00 87.19 190 ALA A C 1
ATOM 1509 O O . ALA A 1 190 ? 29.097 6.794 -8.600 1.00 87.19 190 ALA A O 1
ATOM 1510 N N . GLU A 1 191 ? 27.185 7.544 -7.707 1.00 91.12 191 GLU A N 1
ATOM 1511 C CA . GLU A 1 191 ? 26.270 6.693 -8.472 1.00 91.12 191 GLU A CA 1
ATOM 1512 C C . GLU A 1 191 ? 26.485 6.864 -9.978 1.00 91.12 191 GLU A C 1
ATOM 1514 O O . GLU A 1 191 ? 26.684 5.875 -10.680 1.00 91.12 191 GLU A O 1
ATOM 1519 N N . VAL A 1 192 ? 26.533 8.112 -10.456 1.00 91.88 192 VAL A N 1
ATOM 1520 C CA . VAL A 1 192 ? 26.731 8.435 -11.879 1.00 91.88 192 VAL A CA 1
ATOM 1521 C C . VAL A 1 192 ? 28.057 7.873 -12.388 1.00 91.88 192 VAL A C 1
ATOM 1523 O O . VAL A 1 192 ? 28.085 7.176 -13.399 1.00 91.88 192 VAL A O 1
ATOM 1526 N N . THR A 1 193 ? 29.153 8.101 -11.660 1.00 88.50 193 THR A N 1
ATOM 1527 C CA . THR A 1 193 ? 30.484 7.599 -12.031 1.00 88.50 193 THR A CA 1
ATOM 1528 C C . THR A 1 193 ? 30.534 6.069 -12.052 1.00 88.50 193 THR A C 1
ATOM 1530 O O . THR A 1 193 ? 31.104 5.475 -12.963 1.00 88.50 193 THR A O 1
ATOM 1533 N N . ILE A 1 194 ? 29.910 5.403 -11.077 1.00 87.81 194 ILE A N 1
ATOM 1534 C CA . ILE A 1 194 ? 29.925 3.935 -10.976 1.00 87.81 194 ILE A CA 1
ATOM 1535 C C . ILE A 1 194 ? 29.046 3.287 -12.058 1.00 87.81 194 ILE A C 1
ATOM 1537 O O . ILE A 1 194 ? 29.417 2.244 -12.610 1.00 87.81 194 ILE A O 1
ATOM 1541 N N . VAL A 1 195 ? 27.909 3.898 -12.399 1.00 91.38 195 VAL A N 1
ATOM 1542 C CA . VAL A 1 195 ? 27.078 3.464 -13.532 1.00 91.38 195 VAL A CA 1
ATOM 1543 C C . VAL A 1 195 ? 27.819 3.689 -14.850 1.00 91.38 195 VAL A C 1
ATOM 1545 O O . VAL A 1 195 ? 27.901 2.760 -15.648 1.00 91.38 195 VAL A O 1
ATOM 1548 N N . HIS A 1 196 ? 28.466 4.842 -15.036 1.00 89.75 196 HIS A N 1
ATOM 1549 C CA . HIS A 1 196 ? 29.307 5.109 -16.206 1.00 89.75 196 HIS A CA 1
ATOM 1550 C C . HIS A 1 196 ? 30.402 4.046 -16.382 1.00 89.75 196 HIS A C 1
ATOM 1552 O O . HIS A 1 196 ? 30.531 3.460 -17.454 1.00 89.75 196 HIS A O 1
ATOM 1558 N N . HIS A 1 197 ? 31.123 3.690 -15.315 1.00 86.62 197 HIS A N 1
ATOM 1559 C CA . HIS A 1 197 ? 32.110 2.605 -15.370 1.00 86.62 197 HIS A CA 1
ATOM 1560 C C . HIS A 1 197 ? 31.489 1.248 -15.722 1.00 86.62 197 HIS A C 1
ATOM 1562 O O . HIS A 1 197 ? 32.165 0.385 -16.274 1.00 86.62 197 HIS A O 1
ATOM 1568 N N . SER A 1 198 ? 30.215 1.030 -15.397 1.00 88.62 198 SER A N 1
ATOM 1569 C CA . SER A 1 198 ? 29.500 -0.189 -15.779 1.00 88.62 198 SER A CA 1
ATOM 1570 C C . SER A 1 198 ? 29.187 -0.216 -17.273 1.00 88.62 198 SER A C 1
ATOM 1572 O O . SER A 1 198 ? 29.366 -1.259 -17.894 1.00 88.62 198 SER A O 1
ATOM 1574 N N . TYR A 1 199 ? 28.864 0.926 -17.879 1.00 89.31 199 TYR A N 1
ATOM 1575 C CA . TYR A 1 199 ? 28.759 1.035 -19.335 1.00 89.31 199 TYR A CA 1
ATOM 1576 C C . TYR A 1 199 ? 30.102 0.893 -20.050 1.00 89.31 199 TYR A C 1
ATOM 1578 O O . TYR A 1 199 ? 30.148 0.270 -21.102 1.00 89.31 199 TYR A O 1
ATOM 1586 N N . LEU A 1 200 ? 31.210 1.371 -19.475 1.00 86.81 200 LEU A N 1
ATOM 1587 C CA . LEU A 1 200 ? 32.539 1.107 -20.044 1.00 86.81 200 LEU A CA 1
ATOM 1588 C C . LEU A 1 200 ? 32.868 -0.395 -20.045 1.00 86.81 200 LEU A C 1
ATOM 1590 O O . LEU A 1 200 ? 33.439 -0.892 -21.012 1.00 86.81 200 LEU A O 1
ATOM 1594 N N . ARG A 1 201 ? 32.463 -1.140 -19.004 1.00 85.06 201 ARG A N 1
ATOM 1595 C CA . ARG A 1 201 ? 32.592 -2.609 -18.986 1.00 85.06 201 ARG A CA 1
ATOM 1596 C C . ARG A 1 201 ? 31.731 -3.273 -20.055 1.00 85.06 201 ARG A C 1
ATOM 1598 O O . ARG A 1 201 ? 32.221 -4.175 -20.719 1.00 85.06 201 ARG A O 1
ATOM 1605 N N . TRP A 1 202 ? 30.488 -2.824 -20.231 1.00 87.38 202 TRP A N 1
ATOM 1606 C CA . TRP A 1 202 ? 29.634 -3.288 -21.328 1.00 87.38 202 TRP A CA 1
ATOM 1607 C C . TRP A 1 202 ? 30.273 -3.018 -22.693 1.00 87.38 202 TRP A C 1
ATOM 1609 O O . TRP A 1 202 ? 30.393 -3.923 -23.507 1.00 87.38 202 TRP A O 1
ATOM 1619 N N . LEU A 1 203 ? 30.760 -1.799 -22.923 1.00 86.44 203 LEU A N 1
ATOM 1620 C CA . LEU A 1 203 ? 31.397 -1.411 -24.178 1.00 86.44 203 LEU A CA 1
ATOM 1621 C C . LEU A 1 203 ? 32.642 -2.261 -24.470 1.00 86.44 203 LEU A C 1
ATOM 1623 O O . LEU A 1 203 ? 32.862 -2.677 -25.606 1.00 86.44 203 LEU A O 1
ATOM 1627 N N . HIS A 1 204 ? 33.418 -2.584 -23.432 1.00 81.50 204 HIS A N 1
ATOM 1628 C CA . HIS A 1 204 ? 34.539 -3.512 -23.537 1.00 81.50 204 HIS A CA 1
ATOM 1629 C C . HIS A 1 204 ? 34.099 -4.918 -23.974 1.00 81.50 204 HIS A C 1
ATOM 1631 O O . HIS A 1 204 ? 34.801 -5.547 -24.764 1.00 81.50 204 HIS A O 1
ATOM 1637 N N . THR A 1 205 ? 32.933 -5.408 -23.529 1.00 80.06 205 THR A N 1
ATOM 1638 C CA . THR A 1 205 ? 32.429 -6.712 -23.992 1.00 80.06 205 THR A CA 1
ATOM 1639 C C . THR A 1 205 ? 32.031 -6.706 -25.458 1.00 80.06 205 THR A C 1
ATOM 1641 O O . THR A 1 205 ? 32.115 -7.749 -26.088 1.00 80.06 205 THR A O 1
ATOM 1644 N N . GLN A 1 206 ? 31.702 -5.547 -26.031 1.00 83.62 206 GLN A N 1
ATOM 1645 C CA . GLN A 1 206 ? 31.444 -5.400 -27.468 1.00 83.62 206 GLN A CA 1
ATOM 1646 C C . GLN A 1 206 ? 32.732 -5.382 -28.318 1.00 83.62 206 GLN A C 1
ATOM 1648 O O . GLN A 1 206 ? 32.675 -5.144 -29.520 1.00 83.62 206 GLN A O 1
ATOM 1653 N N . GLY A 1 207 ? 33.911 -5.574 -27.712 1.00 81.81 207 GLY A N 1
ATOM 1654 C CA . GLY A 1 207 ? 35.200 -5.546 -28.411 1.00 81.81 207 GLY A CA 1
ATOM 1655 C C . GLY A 1 207 ? 35.695 -4.141 -28.769 1.00 81.81 207 GLY A C 1
ATOM 1656 O O . GLY A 1 207 ? 36.685 -4.006 -29.487 1.00 81.81 207 GLY A O 1
ATOM 1657 N N . VAL A 1 208 ? 35.045 -3.086 -28.266 1.00 82.56 208 VAL A N 1
ATOM 1658 C CA . VAL A 1 208 ? 35.443 -1.700 -28.536 1.00 82.56 208 VAL A CA 1
ATOM 1659 C C . VAL A 1 208 ? 36.635 -1.312 -27.646 1.00 82.56 208 VAL A C 1
ATOM 1661 O O . VAL A 1 208 ? 36.538 -1.403 -26.416 1.00 82.56 208 VAL A O 1
ATOM 1664 N N . PRO A 1 209 ? 37.762 -0.847 -28.225 1.00 76.50 209 PRO A N 1
ATOM 1665 C CA . PRO A 1 209 ? 38.904 -0.380 -27.448 1.00 76.50 209 PRO A CA 1
ATOM 1666 C C . PRO A 1 209 ? 38.542 0.855 -26.617 1.00 76.50 209 PRO A C 1
ATOM 1668 O O . PRO A 1 209 ? 38.054 1.859 -27.141 1.00 76.50 209 PRO A O 1
ATOM 1671 N N . LEU A 1 210 ? 38.814 0.807 -25.315 1.00 73.62 210 LEU A N 1
ATOM 1672 C CA . LEU A 1 210 ? 38.625 1.954 -24.430 1.00 73.62 210 LEU A CA 1
ATOM 1673 C C . LEU A 1 210 ? 39.831 2.896 -24.551 1.00 73.62 210 LEU A C 1
ATOM 1675 O O . LEU A 1 210 ? 40.966 2.475 -24.340 1.00 73.62 210 LEU A O 1
ATOM 1679 N N . LYS A 1 211 ? 39.581 4.171 -24.892 1.00 68.44 211 LYS A N 1
ATOM 1680 C CA . LYS A 1 211 ? 40.627 5.201 -25.069 1.00 68.44 211 LYS A CA 1
ATOM 1681 C C . LYS A 1 211 ? 41.411 5.478 -23.784 1.00 68.44 211 LYS A C 1
ATOM 1683 O O . LYS A 1 211 ? 42.609 5.719 -23.840 1.00 68.44 211 LYS A O 1
ATOM 1688 N N . GLU A 1 212 ? 40.733 5.406 -22.643 1.00 65.94 212 GLU A N 1
ATOM 1689 C CA . GLU A 1 212 ? 41.323 5.522 -21.314 1.00 65.94 212 GLU A CA 1
ATOM 1690 C C . GLU A 1 212 ? 40.738 4.412 -20.437 1.00 65.94 212 GLU A C 1
ATOM 1692 O O . GLU A 1 212 ? 39.536 4.370 -20.167 1.00 65.94 212 GLU A O 1
ATOM 1697 N N . MET A 1 213 ? 41.584 3.479 -20.002 1.00 59.47 213 MET A N 1
ATOM 1698 C CA . MET A 1 213 ? 41.239 2.607 -18.881 1.00 59.47 213 MET A CA 1
ATOM 1699 C C . MET A 1 213 ? 41.260 3.474 -17.618 1.00 59.47 213 MET A C 1
ATOM 1701 O O . MET A 1 213 ? 42.253 4.176 -17.420 1.00 59.47 213 MET A O 1
ATOM 1705 N N . PRO A 1 214 ? 40.229 3.449 -16.752 1.00 60.09 214 PRO A N 1
ATOM 1706 C CA . PRO A 1 214 ? 40.260 4.183 -15.490 1.00 60.09 214 PRO A CA 1
ATOM 1707 C C . PRO A 1 214 ? 41.541 3.835 -14.717 1.00 60.09 214 PRO A C 1
ATOM 1709 O O . PRO A 1 214 ? 41.698 2.711 -14.242 1.00 60.09 214 PRO A O 1
ATOM 1712 N N . ALA A 1 215 ? 42.478 4.786 -14.648 1.00 53.44 215 ALA A N 1
ATOM 1713 C CA . ALA A 1 215 ? 43.882 4.507 -14.338 1.00 53.44 215 ALA A CA 1
ATOM 1714 C C . ALA A 1 215 ? 44.137 4.059 -12.892 1.00 53.44 215 ALA A C 1
ATOM 1716 O O . ALA A 1 215 ? 45.200 3.529 -12.603 1.00 53.44 215 ALA A O 1
ATOM 1717 N N . GLN A 1 216 ? 43.179 4.236 -11.982 1.00 48.44 216 GLN A N 1
ATOM 1718 C CA . GLN A 1 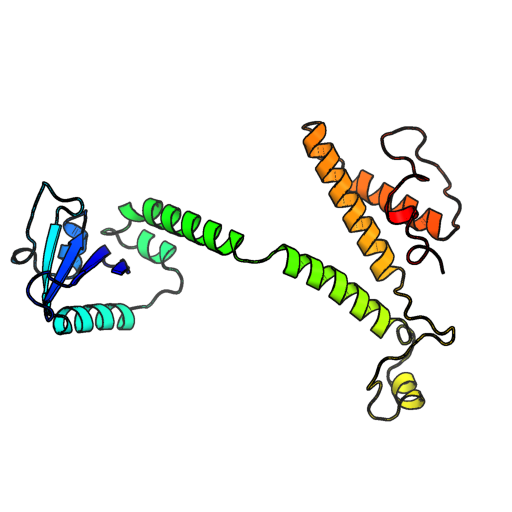216 ? 43.169 3.681 -10.628 1.00 48.44 216 GLN A CA 1
ATOM 1719 C C . GLN A 1 216 ? 41.840 4.066 -9.969 1.00 48.44 216 GLN A C 1
ATOM 1721 O O . GLN A 1 216 ? 41.433 5.225 -10.013 1.00 48.44 216 GLN A O 1
ATOM 1726 N N . GLY A 1 217 ? 41.167 3.106 -9.327 1.00 50.78 217 GLY A N 1
ATOM 1727 C CA . GLY A 1 217 ? 39.989 3.388 -8.501 1.00 50.78 217 GLY A CA 1
ATOM 1728 C C . GLY A 1 217 ? 38.924 2.294 -8.510 1.00 50.78 217 GLY A C 1
ATOM 1729 O O . GLY A 1 217 ? 38.113 2.227 -9.420 1.00 50.78 217 GLY A O 1
ATOM 1730 N N . VAL A 1 218 ? 38.890 1.508 -7.427 1.00 53.38 218 VAL A N 1
ATOM 1731 C CA . VAL A 1 218 ? 37.809 0.637 -6.893 1.00 53.38 218 VAL A CA 1
ATOM 1732 C C . VAL A 1 218 ? 37.184 -0.425 -7.823 1.00 53.38 218 VAL A C 1
ATOM 1734 O O . VAL A 1 218 ? 36.689 -1.422 -7.303 1.00 53.38 218 VAL A O 1
ATOM 1737 N N . TYR A 1 219 ? 37.213 -0.303 -9.150 1.00 61.41 219 TYR A N 1
ATOM 1738 C CA . TYR A 1 219 ? 36.486 -1.208 -10.040 1.00 61.41 219 TYR A CA 1
ATOM 1739 C C . TYR A 1 219 ? 37.277 -1.545 -11.303 1.00 61.41 219 TYR A C 1
ATOM 1741 O O . TYR A 1 219 ? 37.375 -0.746 -12.227 1.00 61.41 219 TYR A O 1
ATOM 1749 N N . ASP A 1 220 ? 37.797 -2.769 -11.306 1.00 63.72 220 ASP A N 1
ATOM 1750 C CA . ASP A 1 220 ? 38.446 -3.444 -12.425 1.00 63.72 220 ASP A CA 1
ATOM 1751 C C . ASP A 1 220 ? 37.515 -3.507 -13.660 1.00 63.72 220 ASP A C 1
ATOM 1753 O O . ASP A 1 220 ? 36.454 -4.136 -13.585 1.00 63.72 220 ASP A O 1
ATOM 1757 N N . PRO A 1 221 ? 37.874 -2.867 -14.790 1.00 57.81 221 PRO A N 1
ATOM 1758 C CA . PRO A 1 221 ? 37.113 -2.939 -16.038 1.00 57.81 221 PRO A CA 1
ATOM 1759 C C . PRO A 1 221 ? 37.055 -4.350 -16.642 1.00 57.81 221 PRO A C 1
ATOM 1761 O O . PRO A 1 221 ? 36.085 -4.683 -17.317 1.00 57.81 221 PRO A O 1
ATOM 1764 N N . ALA A 1 222 ? 38.058 -5.189 -16.369 1.00 59.38 222 ALA A N 1
ATOM 1765 C CA . ALA A 1 222 ? 38.103 -6.592 -16.775 1.00 59.38 222 ALA A CA 1
ATOM 1766 C C . ALA A 1 222 ? 37.453 -7.528 -15.731 1.00 59.38 222 ALA A C 1
ATOM 1768 O O . ALA A 1 222 ? 37.331 -8.736 -15.946 1.00 59.38 222 ALA A O 1
ATOM 1769 N N . GLY A 1 223 ? 36.995 -6.973 -14.603 1.00 64.38 223 GLY A N 1
ATOM 1770 C CA . GLY A 1 223 ? 36.470 -7.704 -13.456 1.00 64.38 223 GLY A CA 1
ATOM 1771 C C . GLY A 1 223 ? 34.968 -7.507 -13.245 1.00 64.38 223 GLY A C 1
ATOM 1772 O O . GLY A 1 223 ? 34.432 -6.402 -13.202 1.00 64.38 223 GLY A O 1
ATOM 1773 N N . GLY A 1 224 ? 34.229 -8.596 -13.039 1.00 69.62 224 GLY A N 1
ATOM 1774 C CA . GLY A 1 224 ? 32.801 -8.512 -12.728 1.00 69.62 224 GLY A CA 1
ATOM 1775 C C . GLY A 1 224 ? 32.072 -9.826 -12.930 1.00 69.62 224 GLY A C 1
ATOM 1776 O O . GLY A 1 224 ? 32.417 -10.625 -13.795 1.00 69.62 224 GLY A O 1
ATOM 1777 N N . TRP A 1 225 ? 31.048 -10.080 -12.117 1.00 76.19 225 TRP A N 1
ATOM 1778 C CA . TRP A 1 225 ? 30.284 -11.324 -12.220 1.00 76.19 225 TRP A CA 1
ATOM 1779 C C . TRP A 1 225 ? 29.461 -11.395 -13.514 1.00 76.19 225 TRP A C 1
ATOM 1781 O O . TRP A 1 225 ? 29.262 -12.492 -14.034 1.00 76.19 225 TRP A O 1
ATOM 1791 N N . LEU A 1 226 ? 29.017 -10.245 -14.037 1.00 78.38 226 LEU A N 1
ATOM 1792 C CA . LEU A 1 226 ? 28.244 -10.163 -15.275 1.00 78.38 226 LEU A CA 1
ATOM 1793 C C . LEU A 1 226 ? 29.122 -10.449 -16.506 1.00 78.38 226 LEU A C 1
ATOM 1795 O O . LEU A 1 226 ? 28.701 -11.201 -17.377 1.00 78.38 226 LEU A O 1
ATOM 1799 N N . LEU A 1 227 ? 30.382 -9.988 -16.506 1.00 72.25 227 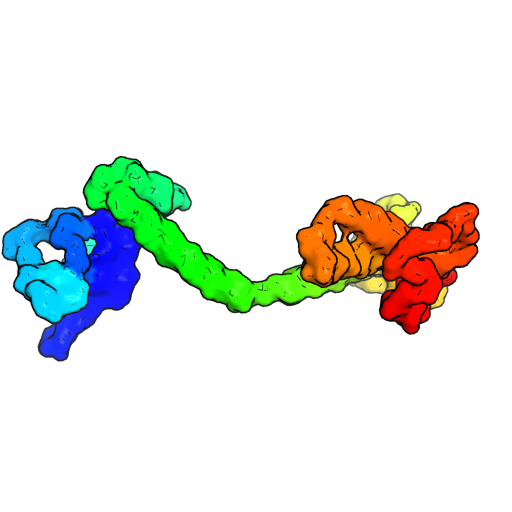LEU A N 1
ATOM 1800 C CA . LEU A 1 227 ? 31.380 -10.285 -17.549 1.00 72.25 227 LEU A CA 1
ATOM 1801 C C . LEU A 1 227 ? 31.665 -11.790 -17.699 1.00 72.25 227 LEU A C 1
ATOM 1803 O O . LEU A 1 227 ? 31.961 -12.275 -18.786 1.00 72.25 227 LEU A O 1
ATOM 1807 N N . ARG A 1 228 ? 31.539 -12.559 -16.608 1.00 68.12 228 ARG A N 1
ATOM 1808 C CA . ARG A 1 228 ? 31.744 -14.019 -16.607 1.00 68.12 228 ARG A CA 1
ATOM 1809 C C . ARG A 1 228 ? 30.580 -14.807 -17.218 1.00 68.12 228 ARG A C 1
ATOM 1811 O O . ARG A 1 228 ? 30.685 -16.020 -17.385 1.00 68.12 228 ARG A O 1
ATOM 1818 N N . ARG A 1 229 ? 29.462 -14.157 -17.551 1.00 68.44 229 ARG A N 1
ATOM 1819 C CA . ARG A 1 229 ? 28.271 -14.794 -18.133 1.00 68.44 229 ARG A CA 1
ATOM 1820 C C . ARG A 1 229 ? 28.298 -14.617 -19.660 1.00 68.44 229 ARG A C 1
ATOM 1822 O O . ARG A 1 229 ? 27.535 -13.829 -20.204 1.00 68.44 229 ARG A O 1
ATOM 1829 N N . ARG A 1 230 ? 29.186 -15.365 -20.337 1.00 53.50 230 ARG A N 1
ATOM 1830 C CA . ARG A 1 230 ? 29.511 -15.249 -21.782 1.00 53.50 230 ARG A CA 1
ATOM 1831 C C . ARG A 1 230 ? 28.314 -15.250 -22.746 1.00 53.50 230 ARG A C 1
ATOM 1833 O O . ARG A 1 230 ? 28.384 -14.580 -23.760 1.00 53.50 230 ARG A O 1
ATOM 1840 N N . ALA A 1 231 ? 27.201 -15.906 -22.418 1.00 53.09 231 ALA A N 1
ATOM 1841 C CA . ALA A 1 231 ? 26.006 -15.925 -23.276 1.00 53.09 231 ALA A CA 1
ATOM 1842 C C . ALA A 1 231 ? 25.215 -14.594 -23.315 1.00 53.09 231 ALA A C 1
ATOM 1844 O O . ALA A 1 231 ? 24.117 -14.560 -23.854 1.00 53.09 231 ALA A O 1
ATOM 1845 N N . LYS A 1 232 ? 25.705 -13.520 -22.674 1.00 50.62 232 LYS A N 1
ATOM 1846 C CA . LYS A 1 232 ? 24.960 -12.262 -22.475 1.00 50.62 232 LYS A CA 1
ATOM 1847 C C . LYS A 1 232 ? 25.710 -10.993 -22.891 1.00 50.62 232 LYS A C 1
ATOM 1849 O O . LYS A 1 232 ? 25.218 -9.908 -22.604 1.00 50.62 232 LYS A O 1
ATOM 1854 N N . ALA A 1 233 ? 26.917 -11.112 -23.442 1.00 45.91 233 ALA A N 1
ATOM 1855 C CA . ALA A 1 233 ? 27.868 -9.996 -23.489 1.00 45.91 233 ALA A CA 1
ATOM 1856 C C . ALA A 1 233 ? 28.537 -9.760 -24.852 1.00 45.91 233 ALA A C 1
ATOM 1858 O O . ALA A 1 233 ? 29.231 -8.762 -25.003 1.00 45.91 233 ALA A O 1
ATOM 1859 N N . THR A 1 234 ? 28.324 -10.630 -25.833 1.00 50.47 234 THR A N 1
ATOM 1860 C CA . THR A 1 234 ? 28.868 -10.485 -27.189 1.00 50.47 234 THR A CA 1
ATOM 1861 C C . THR A 1 234 ? 27.812 -10.919 -28.189 1.00 50.47 234 THR A C 1
ATOM 1863 O O . THR A 1 234 ? 27.203 -11.974 -27.992 1.00 50.47 234 THR A O 1
ATOM 1866 N N . ARG A 1 235 ? 27.612 -10.113 -29.233 1.00 49.59 235 ARG A N 1
ATOM 1867 C CA . ARG A 1 235 ? 27.234 -10.639 -30.546 1.00 49.59 235 ARG A CA 1
ATOM 1868 C C . ARG A 1 235 ? 28.502 -11.098 -31.253 1.00 49.59 235 ARG A C 1
ATOM 1870 O O . ARG A 1 235 ? 29.542 -10.434 -31.040 1.00 49.59 235 ARG A 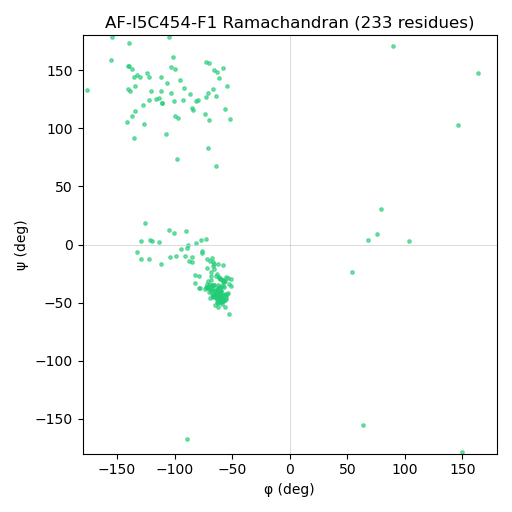O 1
#

Solvent-accessible surface area (backbone atoms only — not comparable to full-atom values): 13727 Å² total; per-residue (Å²): 91,76,45,82,56,91,56,34,57,39,40,42,43,71,36,94,88,40,85,62,28,28,38,40,29,18,72,49,62,66,34,50,52,64,80,39,65,66,92,59,57,43,80,42,83,92,44,92,46,28,22,34,33,82,41,44,54,64,60,53,48,53,53,52,49,53,54,60,74,65,66,86,73,99,46,71,70,64,52,30,59,72,34,82,95,42,33,88,44,43,64,60,54,49,52,52,50,51,52,53,49,52,54,51,54,69,71,46,59,58,65,58,52,54,49,48,53,57,49,49,50,35,50,49,38,33,64,42,61,68,48,70,91,52,51,71,68,55,42,25,73,75,53,36,92,81,30,81,87,67,94,60,61,47,97,86,72,56,86,63,54,48,66,72,41,41,52,51,52,29,44,53,50,11,50,54,49,30,52,52,48,22,67,76,67,75,53,76,90,53,45,67,62,38,26,50,52,25,48,53,33,52,44,45,47,67,71,49,84,70,94,70,68,85,90,74,73,103,66,58,71,94,58,54,79,70,76,70,43,66,95,66,49,60,134

Secondary structure (DSSP, 8-state):
-EEEETTEEEEEEE-SS-TTEEEEEESSHHHHHTTS-GGG-EE-TTSSS-EEEEEEHHHHHHHHHHHHHT---S-HHHHHHH-TTTGGGHHHHHHHHHHHHHHHHHHS-HHHHHHHHHHHHHHHHHHHGGGTT--HHHHHHHH-TT---S----TTSS----HHHHHHHHHHHHHHHHHHHHHHHS----HHHHHHHHHHHHHHHTTPPPSS---SSS--TT--TTTT-GGGS--

Foldseek 3Di:
DWDDALLGIWDWDADPPDNQKIKIFAQDLSSVVSQDPSVQWDADPPDPGRIIGIDGPVSVVVSVVVRVVPDPDPDGLVSQCVRPSRVVCSVVVVVVVVVVVVVVVVVPPVVCVVVCVLVVQQVVQLQCVQCVPPDPVRQCVVVNPVGDDDGDHDPVDDSAGDCSSLLVVLLVVLQVVQVVCCVVVVDHDCSVVSSVLSVLLLCVLAVDDDPDDPPDDDDDSCDDPSNVPNSHRYD

Sequence (235 aa):
MWIASKNGFFSIVQHREDPEQVLVRARVKKDLAEIFPENRILHTPSADYHWRVYASKQELGELLLGQVAALDYPNFKGKIAEIPSQADKSEAYHRIWTVMHAYGRQLFDRKNVYQGCLLGGAIGDALGAPIEFMSFARIQDRYGAGGIRGYVEFAEGQGAFTDDTQMTLFTAEGLLRAQHRGMQRGIRGAEVTIVHHSYLRWLHTQGVPLKEMPAQGVYDPAGGWLLRRRAKATR

Organism: NCBI:txid1189621